Protein AF-A0A0N7KG19-F1 (afdb_monomer)

pLDDT: mean 70.74, std 27.91, range [23.72, 98.44]

Foldseek 3Di:
DDDPPPVVVVVVCVVPPPDDDQCLPDPDDAAPQLVVCCLLVPVSPQKRDLVSQLVSVVVLVQDNVQSNVLSCVQLVQQLCQQDDPPDPDDSSIHGSNSSLSSDDLLAQPCAPSNRHGDVVSVLVLLVPQVPPHSPDHDLVSLVVSSVVSVVCPPSVCVVVVVVVVVPDDPDDDDPPDPDPDPPDDDDDPPVPVVVVVSVSPGSSVSVHRD

InterPro domains:
  IPR002048 EF-hand domain [PS50222] (28-63)
  IPR007736 Caleosin-related [PF05042] (30-164)
  IPR007736 Caleosin-related [PTHR31495] (28-164)

Radius of gyration: 19.71 Å; Cα contacts (8 Å, |Δi|>4): 207; chains: 1; bounding box: 60×52×40 Å

Mean predicted aligned error: 15.5 Å

Sequence (210 aa):
MAAVAAVPLLLLSAACFWSQPAAVGGDAPATELQKHVAFFDSDHDGIITFGETYRGLRTLGFGIFGATVSATFINGDIGPKTRPEDADGSWFSIYVQNIHKGIHGSDTGAFDSEGRFVSEKFNEIFTRHAKTVPDGLTSDELDEMLHAYADHTEHKDSSGWLQQSGGRHSRPPRTRTTSFARTPSEPSTTGASSVNWRRRMTTKAVFACG

Nearest PDB structures (foldseek):
  7pjd-assembly6_F  TM=3.457E-01  e=3.637E-01  Bombyx mori
  4ndc-assembly2_B  TM=3.699E-01  e=4.465E-01  Doryteuthis pealeii
  6van-assembly2_B  TM=3.773E-01  e=2.305E+00  Lymnaea stagnalis

Organism: Oryza sativa subsp. japonica (NCBI:txid39947)

Structure (mmCIF, N/CA/C/O backbone):
data_AF-A0A0N7KG19-F1
#
_entry.id   AF-A0A0N7KG19-F1
#
loop_
_atom_site.group_PDB
_atom_site.id
_atom_site.type_symbol
_atom_site.label_atom_id
_atom_site.label_alt_id
_atom_site.label_comp_id
_atom_site.label_asym_id
_atom_site.label_entity_id
_atom_site.label_seq_id
_atom_site.pdbx_PDB_ins_code
_atom_site.Cartn_x
_atom_site.Cartn_y
_atom_site.Cartn_z
_atom_site.occupancy
_atom_site.B_iso_or_equiv
_atom_site.auth_seq_id
_atom_site.auth_comp_id
_atom_site.auth_asym_id
_atom_site.auth_atom_id
_atom_site.pdbx_PDB_model_num
ATOM 1 N N . MET A 1 1 ? -42.627 19.552 -6.285 1.00 35.06 1 MET A N 1
ATOM 2 C CA . MET A 1 1 ? -43.019 18.126 -6.247 1.00 35.06 1 MET A CA 1
ATOM 3 C C . MET A 1 1 ? -42.254 17.388 -7.335 1.00 35.06 1 MET A C 1
ATOM 5 O O . MET A 1 1 ? -42.269 17.887 -8.449 1.00 35.06 1 MET A O 1
ATOM 9 N N . ALA A 1 2 ? -41.641 16.245 -6.979 1.00 38.25 2 ALA A N 1
ATOM 10 C CA . ALA A 1 2 ? -40.912 15.267 -7.817 1.00 38.25 2 ALA A CA 1
ATOM 11 C C . ALA A 1 2 ? -39.624 15.790 -8.510 1.00 38.25 2 ALA A C 1
ATOM 13 O O . ALA A 1 2 ? -39.614 16.888 -9.035 1.00 38.25 2 ALA A O 1
ATOM 14 N N . ALA A 1 3 ? -38.478 15.105 -8.548 1.00 40.88 3 ALA A N 1
ATOM 15 C CA . ALA A 1 3 ? -38.180 13.695 -8.337 1.00 40.88 3 ALA A CA 1
ATOM 16 C C . ALA A 1 3 ? -36.737 13.533 -7.806 1.00 40.88 3 ALA A C 1
ATOM 18 O O . ALA A 1 3 ? -35.782 13.931 -8.463 1.00 40.88 3 ALA A O 1
ATOM 19 N N . VAL A 1 4 ? -36.574 12.904 -6.638 1.00 46.66 4 VAL A N 1
ATOM 20 C CA . VAL A 1 4 ? -35.262 12.502 -6.075 1.00 46.66 4 VAL A CA 1
ATOM 21 C C . VAL A 1 4 ? -34.988 11.009 -6.350 1.00 46.66 4 VAL A C 1
ATOM 23 O O . VAL A 1 4 ? -34.134 10.383 -5.736 1.00 46.66 4 VAL A O 1
ATOM 26 N N . ALA A 1 5 ? -35.722 10.408 -7.291 1.00 45.09 5 ALA A N 1
ATOM 27 C CA . ALA A 1 5 ? -35.704 8.967 -7.545 1.00 45.09 5 ALA A CA 1
ATOM 28 C C . ALA A 1 5 ? -34.592 8.494 -8.505 1.00 45.09 5 ALA A C 1
ATOM 30 O O . ALA A 1 5 ? -34.525 7.307 -8.803 1.00 45.09 5 ALA A O 1
ATOM 31 N N . ALA A 1 6 ? -33.710 9.377 -8.986 1.00 38.66 6 ALA A N 1
ATOM 32 C CA . ALA A 1 6 ? -32.655 8.997 -9.937 1.00 38.66 6 ALA A CA 1
ATOM 33 C C . ALA A 1 6 ? -31.328 8.563 -9.278 1.00 38.66 6 ALA A C 1
ATOM 35 O O . ALA A 1 6 ? -30.469 7.991 -9.942 1.00 38.66 6 ALA A O 1
ATOM 36 N N . VAL A 1 7 ? -31.151 8.789 -7.973 1.00 45.25 7 VAL A N 1
ATOM 37 C CA . VAL A 1 7 ? -29.895 8.476 -7.265 1.00 45.25 7 VAL A CA 1
ATOM 38 C C . VAL A 1 7 ? -29.622 6.968 -7.062 1.00 45.25 7 VAL A C 1
ATOM 40 O O . VAL A 1 7 ? -28.446 6.608 -7.059 1.00 45.25 7 VAL A O 1
ATOM 43 N N . PRO A 1 8 ? -30.602 6.035 -6.978 1.00 37.22 8 PRO A N 1
ATOM 44 C CA . PRO A 1 8 ? -30.2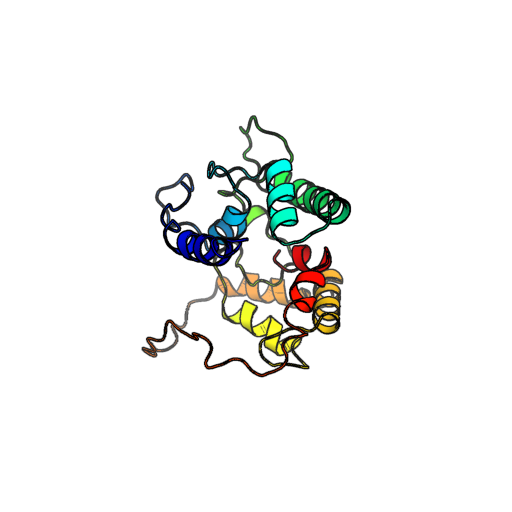63 4.620 -6.813 1.00 37.22 8 PRO A CA 1
ATOM 45 C C . PRO A 1 8 ? -29.734 3.967 -8.100 1.00 37.22 8 PRO A C 1
ATOM 47 O O . PRO A 1 8 ? -29.076 2.934 -8.026 1.00 37.22 8 PRO A O 1
ATOM 50 N N . LEU A 1 9 ? -29.995 4.544 -9.281 1.00 39.25 9 LEU A N 1
ATOM 51 C CA . LEU A 1 9 ? -29.667 3.894 -10.555 1.00 39.25 9 LEU A CA 1
ATOM 52 C C . LEU A 1 9 ? -28.207 4.109 -10.987 1.00 39.25 9 LEU A C 1
ATOM 54 O O . LEU A 1 9 ? -27.669 3.311 -11.749 1.00 39.25 9 LEU A O 1
ATOM 58 N N . LEU A 1 10 ? -27.533 5.132 -10.453 1.00 38.62 10 LEU A N 1
ATOM 59 C CA . LEU A 1 10 ? -26.155 5.468 -10.833 1.00 38.62 10 LEU A CA 1
ATOM 60 C C . LEU A 1 10 ? -25.092 4.601 -10.130 1.00 38.62 10 LEU A C 1
ATOM 62 O O . LEU A 1 10 ? -23.940 4.582 -10.547 1.00 38.62 10 LEU A O 1
ATOM 66 N N . LEU A 1 11 ? -25.472 3.836 -9.098 1.00 43.78 11 LEU A N 1
ATOM 67 C CA . LEU A 1 11 ? -24.560 2.920 -8.397 1.00 43.78 11 LEU A CA 1
ATOM 68 C C . LEU A 1 11 ? -24.514 1.508 -9.006 1.00 43.78 11 LEU A C 1
ATOM 70 O O . LEU A 1 11 ? -23.619 0.737 -8.671 1.00 43.78 11 LEU A O 1
ATOM 74 N N . LEU A 1 12 ? -25.420 1.174 -9.933 1.00 40.91 12 LEU A N 1
ATOM 75 C CA . LEU A 1 12 ? -25.421 -0.116 -10.640 1.00 40.91 12 LEU A CA 1
ATOM 76 C C . LEU A 1 12 ? -24.613 -0.098 -11.948 1.00 40.91 12 LEU A C 1
ATOM 78 O O . LEU A 1 12 ? -24.163 -1.151 -12.389 1.00 40.91 12 LEU A O 1
ATOM 82 N N . SER A 1 13 ? -24.346 1.069 -12.545 1.00 43.03 13 SER A N 1
ATOM 83 C CA . SER A 1 13 ? -23.527 1.157 -13.767 1.00 43.03 13 SER A CA 1
ATOM 84 C C . SER A 1 13 ? -22.017 1.063 -13.520 1.00 43.03 13 SER A C 1
ATOM 86 O O . SER A 1 13 ? -21.269 0.802 -14.458 1.00 43.03 13 SER A O 1
ATOM 88 N N . ALA A 1 14 ? -21.547 1.211 -12.276 1.00 48.03 14 ALA A N 1
ATOM 89 C CA . ALA A 1 14 ? -20.124 1.057 -11.952 1.00 48.03 14 ALA A CA 1
ATOM 90 C C . ALA A 1 14 ? -19.629 -0.401 -12.060 1.00 48.03 14 ALA A C 1
ATOM 92 O O . ALA A 1 14 ? -18.430 -0.635 -12.159 1.00 48.03 14 ALA A O 1
ATOM 93 N N . ALA A 1 15 ? -20.536 -1.385 -12.100 1.00 43.91 15 ALA A N 1
ATOM 94 C CA . ALA A 1 15 ? -20.171 -2.791 -12.268 1.00 43.91 15 ALA A CA 1
ATOM 95 C C . ALA A 1 15 ? -19.859 -3.183 -13.728 1.00 43.91 15 ALA A C 1
ATOM 97 O O . ALA A 1 15 ? -19.301 -4.253 -13.956 1.00 43.91 15 ALA A O 1
ATOM 98 N N . CYS A 1 16 ? -20.190 -2.346 -14.720 1.00 36.22 16 CYS A N 1
ATOM 99 C CA . CYS A 1 16 ? -20.043 -2.705 -16.139 1.00 36.22 16 CYS A CA 1
ATOM 100 C C . CYS A 1 16 ? -18.813 -2.116 -16.846 1.00 36.22 16 CYS A C 1
ATOM 102 O O . CYS A 1 16 ? -18.616 -2.417 -18.018 1.00 36.22 16 CYS A O 1
ATOM 104 N N . PHE A 1 17 ? -17.957 -1.347 -16.166 1.00 39.22 17 PHE A N 1
ATOM 105 C CA . PHE A 1 17 ? -16.708 -0.832 -16.758 1.00 39.22 17 PHE A CA 1
ATOM 106 C C . PHE A 1 17 ? -15.437 -1.389 -16.105 1.00 39.22 17 PHE A C 1
ATOM 108 O O . PHE A 1 17 ? -14.350 -0.854 -16.291 1.00 39.22 17 PHE A O 1
ATOM 115 N N . TRP A 1 18 ? -15.543 -2.517 -15.399 1.00 46.59 18 TRP A N 1
ATOM 116 C CA . TRP A 1 18 ? -14.378 -3.255 -14.910 1.00 46.59 18 TRP A CA 1
ATOM 117 C C . TRP A 1 18 ? -13.840 -4.193 -15.998 1.00 46.59 18 TRP A C 1
ATOM 119 O O . TRP A 1 18 ? -13.980 -5.411 -15.919 1.00 46.59 18 TRP A O 1
ATOM 129 N N . SER A 1 19 ? -13.284 -3.642 -17.077 1.00 43.25 19 SER A N 1
ATOM 130 C CA . SER A 1 19 ? -12.555 -4.424 -18.090 1.00 43.25 19 SER A CA 1
ATOM 131 C C . SER A 1 19 ? -11.561 -3.564 -18.863 1.00 43.25 19 SER A C 1
ATOM 133 O O . SER A 1 19 ? -11.652 -3.456 -20.079 1.00 43.25 19 SER A O 1
ATOM 135 N N . GLN A 1 20 ? -10.576 -2.990 -18.175 1.00 43.69 20 GLN A N 1
ATOM 136 C CA . GLN A 1 20 ? -9.274 -2.733 -18.793 1.00 43.69 20 GLN A CA 1
ATOM 137 C C . GLN A 1 20 ? -8.189 -3.156 -17.795 1.00 43.69 20 GLN A C 1
ATOM 139 O O . GLN A 1 20 ? -8.087 -2.547 -16.732 1.00 43.69 20 GLN A O 1
ATOM 144 N N . PRO A 1 21 ? -7.423 -4.234 -18.058 1.00 45.56 21 PRO A N 1
ATOM 145 C CA . PRO A 1 21 ? -6.209 -4.475 -17.296 1.00 45.56 21 PRO A CA 1
ATOM 146 C C . PRO A 1 21 ? -5.266 -3.299 -17.564 1.00 45.56 21 PRO A C 1
ATOM 148 O O . PRO A 1 21 ? -4.969 -3.005 -18.723 1.00 45.56 21 PRO A O 1
ATOM 151 N N . ALA A 1 22 ? -4.850 -2.612 -16.499 1.00 49.53 22 ALA A N 1
ATOM 152 C CA . ALA A 1 22 ? -3.808 -1.598 -16.566 1.00 49.53 22 ALA A CA 1
ATOM 153 C C . ALA A 1 22 ? -2.593 -2.187 -17.294 1.00 49.53 22 ALA A C 1
ATOM 155 O O . ALA A 1 22 ? -2.231 -3.348 -17.066 1.00 49.53 22 ALA A O 1
ATOM 156 N N . ALA A 1 23 ? -2.005 -1.407 -18.198 1.00 44.16 23 ALA A N 1
ATOM 157 C CA . ALA A 1 23 ? -0.820 -1.797 -18.942 1.00 44.16 23 ALA A CA 1
ATOM 158 C C . ALA A 1 23 ? 0.380 -1.854 -17.983 1.00 44.16 23 ALA A C 1
ATOM 160 O O . ALA A 1 23 ? 1.198 -0.945 -17.923 1.00 44.16 23 ALA A O 1
ATOM 161 N N . VAL A 1 24 ? 0.492 -2.936 -17.209 1.00 51.69 24 VAL A N 1
ATOM 162 C CA . VAL A 1 24 ? 1.762 -3.310 -16.586 1.00 51.69 24 VAL A CA 1
ATOM 163 C C . VAL A 1 24 ? 2.730 -3.527 -17.745 1.00 51.69 24 VAL A C 1
ATOM 165 O O . VAL A 1 24 ? 2.460 -4.349 -18.614 1.00 51.69 24 VAL A O 1
ATOM 168 N N . GLY A 1 25 ? 3.803 -2.736 -17.807 1.00 48.75 25 GLY A N 1
ATOM 169 C CA . GLY A 1 25 ? 4.752 -2.669 -18.925 1.00 48.75 25 GLY A CA 1
ATOM 170 C C . GLY A 1 25 ? 5.597 -3.931 -19.156 1.00 48.75 25 GLY A C 1
ATOM 171 O O . GLY A 1 25 ? 6.822 -3.859 -19.168 1.00 48.75 25 GLY A O 1
ATOM 172 N N . GLY A 1 26 ? 4.964 -5.087 -19.347 1.00 57.00 26 GLY A N 1
ATOM 173 C CA . GLY A 1 26 ? 5.578 -6.344 -19.760 1.00 57.00 26 GLY A CA 1
ATOM 174 C C . GLY A 1 26 ? 4.516 -7.373 -20.154 1.00 57.00 26 GLY A C 1
ATOM 175 O O . GLY A 1 26 ? 3.411 -7.362 -19.626 1.00 57.00 26 GLY A O 1
ATOM 176 N N . ASP A 1 27 ? 4.861 -8.298 -21.051 1.00 62.16 27 ASP A N 1
ATOM 177 C CA . ASP A 1 27 ? 3.958 -9.355 -21.553 1.00 62.16 27 ASP A CA 1
ATOM 178 C C . ASP A 1 27 ? 3.491 -10.357 -20.469 1.00 62.16 27 ASP A C 1
ATOM 180 O O . ASP A 1 27 ? 2.712 -11.275 -20.737 1.00 62.16 27 ASP A O 1
ATOM 184 N N . ALA A 1 28 ? 3.986 -10.218 -19.236 1.00 75.94 28 ALA A N 1
ATOM 185 C CA . ALA A 1 28 ? 3.630 -11.068 -18.114 1.00 75.94 28 ALA A CA 1
ATOM 186 C C . ALA A 1 28 ? 2.306 -10.617 -17.464 1.00 75.94 28 ALA A C 1
ATOM 188 O O . ALA A 1 28 ? 2.075 -9.421 -17.287 1.00 75.94 28 ALA A O 1
ATOM 189 N N . PRO A 1 29 ? 1.447 -11.558 -17.033 1.00 87.69 29 PRO A N 1
ATOM 190 C CA . PRO A 1 29 ? 0.267 -11.224 -16.244 1.00 87.69 29 PRO A CA 1
ATOM 191 C C . PRO A 1 29 ? 0.634 -10.446 -14.971 1.00 87.69 29 PRO A C 1
ATOM 193 O O . PRO A 1 29 ? 1.552 -10.842 -14.252 1.00 87.69 29 PRO A O 1
ATOM 196 N N . ALA A 1 30 ? -0.122 -9.387 -14.669 1.00 93.50 30 ALA A N 1
ATOM 197 C CA . ALA A 1 30 ? 0.062 -8.594 -13.455 1.00 93.50 30 ALA A CA 1
ATOM 198 C C . ALA A 1 30 ? -0.066 -9.454 -12.185 1.00 93.50 30 ALA A C 1
ATOM 200 O O . ALA A 1 30 ? -0.970 -10.295 -12.083 1.00 93.50 30 ALA A O 1
ATOM 201 N N . THR A 1 31 ? 0.805 -9.213 -11.205 1.00 96.44 31 THR A N 1
ATOM 202 C CA . THR A 1 31 ? 0.743 -9.877 -9.897 1.00 96.44 31 THR A CA 1
ATOM 203 C C . THR A 1 31 ? -0.460 -9.390 -9.088 1.00 96.44 31 THR A C 1
ATOM 205 O O . THR A 1 31 ? -1.065 -8.358 -9.390 1.00 96.44 31 THR A O 1
ATOM 208 N N . GLU A 1 32 ? -0.846 -10.130 -8.048 1.00 96.75 32 GLU A N 1
ATOM 209 C CA . GLU A 1 32 ? -1.988 -9.729 -7.217 1.00 96.75 32 GLU A CA 1
ATOM 210 C C . GLU A 1 32 ? -1.704 -8.434 -6.445 1.00 96.75 32 GLU A C 1
ATOM 212 O O . GLU A 1 32 ? -2.596 -7.597 -6.323 1.00 96.75 32 GLU A O 1
ATOM 217 N N . LEU A 1 33 ? -0.456 -8.208 -6.020 1.00 96.12 33 LEU A N 1
ATOM 218 C CA . LEU A 1 33 ? -0.049 -6.939 -5.417 1.00 96.12 33 LEU A CA 1
ATOM 219 C C . LEU A 1 33 ? -0.152 -5.774 -6.414 1.00 96.12 33 LEU A C 1
ATOM 221 O O . LEU A 1 33 ? -0.641 -4.706 -6.057 1.00 96.12 33 LEU A O 1
ATOM 225 N N . GLN A 1 34 ? 0.235 -5.976 -7.679 1.00 97.38 34 GLN A N 1
ATOM 226 C CA . GLN A 1 34 ? 0.075 -4.955 -8.722 1.00 97.38 34 GLN A CA 1
ATOM 227 C C . GLN A 1 34 ? -1.396 -4.594 -8.940 1.00 97.38 34 GLN A C 1
AT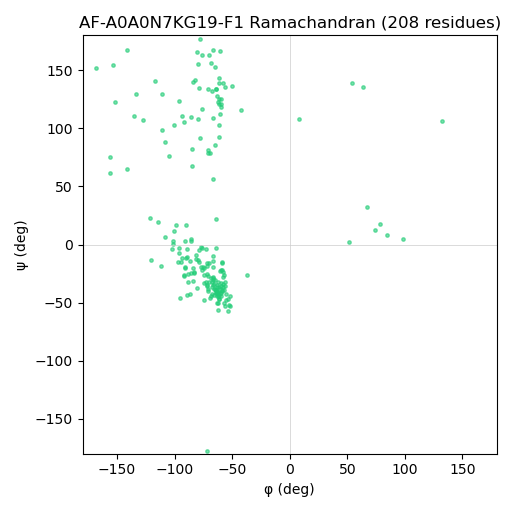OM 229 O O . GLN A 1 34 ? -1.741 -3.416 -8.988 1.00 97.38 34 GLN A O 1
ATOM 234 N N . LYS A 1 35 ? -2.281 -5.595 -9.007 1.00 96.25 35 LYS A N 1
ATOM 235 C CA . LYS A 1 35 ? -3.731 -5.367 -9.110 1.00 96.25 35 LYS A CA 1
ATOM 236 C C . LYS A 1 35 ? -4.289 -4.654 -7.880 1.00 96.25 35 LYS A C 1
ATOM 238 O O . LYS A 1 35 ? -5.190 -3.834 -8.018 1.00 96.25 35 LYS A O 1
ATOM 243 N N . HIS A 1 36 ? -3.763 -4.963 -6.694 1.00 95.69 36 HIS A N 1
ATOM 244 C CA . HIS A 1 36 ? -4.162 -4.318 -5.449 1.00 95.69 36 HIS A CA 1
ATOM 245 C C . HIS A 1 36 ? -3.837 -2.819 -5.466 1.00 95.69 36 HIS A C 1
ATOM 247 O O . HIS A 1 36 ? -4.718 -1.996 -5.215 1.00 95.69 36 HIS A O 1
ATOM 253 N N . VAL A 1 37 ? -2.600 -2.448 -5.817 1.00 96.56 37 VAL A N 1
ATOM 254 C CA . VAL A 1 37 ? -2.188 -1.034 -5.830 1.00 96.56 37 VAL A CA 1
ATOM 255 C C . VAL A 1 37 ? -2.727 -0.253 -7.027 1.00 96.56 37 VAL A C 1
ATOM 257 O O . VAL A 1 37 ? -2.890 0.959 -6.918 1.00 96.56 37 VAL A O 1
ATOM 260 N N . ALA A 1 38 ? -3.092 -0.925 -8.124 1.00 95.38 38 ALA A N 1
ATOM 261 C CA . ALA A 1 38 ? -3.708 -0.295 -9.296 1.00 95.38 38 ALA A CA 1
ATOM 262 C C . ALA A 1 38 ? -5.032 0.430 -8.983 1.00 95.38 38 ALA A C 1
ATOM 264 O O . ALA A 1 38 ? -5.478 1.253 -9.770 1.00 95.38 38 ALA A O 1
ATOM 265 N N . PHE A 1 39 ? -5.654 0.182 -7.823 1.00 96.00 39 PHE A N 1
ATOM 266 C CA . PHE A 1 39 ? -6.760 1.009 -7.330 1.00 96.00 39 PHE A CA 1
ATOM 267 C C . PHE A 1 39 ? -6.377 2.492 -7.174 1.00 96.00 39 PHE A C 1
ATOM 269 O O . PHE A 1 39 ? -7.213 3.370 -7.386 1.00 96.00 39 PHE A O 1
ATOM 276 N N . PHE A 1 40 ? -5.140 2.770 -6.758 1.00 98.06 40 PHE A N 1
ATOM 277 C CA . PHE A 1 40 ? -4.662 4.133 -6.542 1.00 98.06 40 PHE A CA 1
ATOM 278 C C . PHE A 1 40 ? -4.181 4.794 -7.836 1.00 98.06 40 PHE A C 1
ATOM 280 O O . PHE A 1 40 ? -4.204 6.016 -7.904 1.00 98.06 40 PHE A O 1
ATOM 287 N N . ASP A 1 41 ? -3.795 4.011 -8.843 1.00 97.88 41 ASP A N 1
ATOM 288 C CA . ASP A 1 41 ? -3.380 4.467 -10.174 1.00 97.88 41 ASP A CA 1
ATOM 289 C C . ASP A 1 41 ? -4.621 4.838 -11.004 1.00 97.88 41 ASP A C 1
ATOM 291 O O . ASP A 1 41 ? -5.284 3.985 -11.603 1.00 97.88 41 ASP A O 1
ATOM 295 N N . SER A 1 42 ? -5.006 6.112 -10.938 1.00 96.25 42 SER A N 1
ATOM 296 C CA . SER A 1 42 ? -6.318 6.581 -11.389 1.00 96.25 42 SER A CA 1
ATOM 297 C C . SER A 1 42 ? -6.396 6.842 -12.888 1.00 96.25 42 SER A C 1
ATOM 299 O O . SER A 1 42 ? -7.497 6.817 -13.441 1.00 96.25 42 SER A O 1
ATOM 301 N N . ASP A 1 43 ? -5.263 7.124 -13.526 1.00 97.19 43 ASP A N 1
ATOM 302 C CA . ASP A 1 43 ? -5.147 7.285 -14.975 1.00 97.19 43 ASP A CA 1
ATOM 303 C C . ASP A 1 43 ? -4.542 6.054 -15.675 1.00 97.19 43 ASP A C 1
ATOM 305 O O . ASP A 1 43 ? -4.590 5.979 -16.905 1.00 97.19 43 ASP A O 1
ATOM 309 N N . HIS A 1 44 ? -4.129 5.042 -14.902 1.00 96.19 44 HIS A N 1
ATOM 310 C CA . HIS A 1 44 ? -3.690 3.726 -15.366 1.00 96.19 44 HIS A CA 1
ATOM 311 C C . HIS A 1 44 ? -2.382 3.763 -16.163 1.00 96.19 44 HIS A C 1
ATOM 313 O O . HIS A 1 44 ? -2.195 2.958 -17.086 1.00 96.19 44 HIS A O 1
ATOM 319 N N . ASP A 1 45 ? -1.484 4.688 -15.822 1.00 96.69 45 ASP A N 1
ATOM 320 C CA . ASP A 1 45 ? -0.172 4.830 -16.457 1.00 96.69 45 ASP A CA 1
ATOM 321 C C . ASP A 1 45 ? 0.934 3.987 -15.781 1.00 96.69 45 ASP A C 1
ATOM 323 O O . ASP A 1 45 ? 2.058 3.899 -16.285 1.00 96.69 45 ASP A O 1
ATOM 327 N N . GLY A 1 46 ? 0.615 3.308 -14.673 1.00 96.81 46 GLY A N 1
ATOM 328 C CA . GLY A 1 46 ? 1.542 2.493 -13.893 1.00 96.81 46 GLY A CA 1
ATOM 329 C C . GLY A 1 46 ? 2.360 3.277 -12.861 1.00 96.81 46 GLY A C 1
ATOM 330 O O . GLY A 1 46 ? 3.273 2.697 -12.255 1.00 96.81 46 GLY A O 1
ATOM 331 N N . ILE A 1 47 ? 2.063 4.560 -12.640 1.00 97.88 47 ILE A N 1
ATOM 332 C CA . ILE A 1 47 ? 2.771 5.465 -11.734 1.00 97.88 47 ILE A CA 1
ATOM 333 C C . ILE A 1 47 ? 1.770 6.118 -10.776 1.00 97.88 47 ILE A C 1
ATOM 335 O O . ILE A 1 47 ? 1.073 7.064 -11.102 1.00 97.88 47 ILE A O 1
ATOM 339 N N . ILE A 1 48 ? 1.781 5.702 -9.511 1.00 98.31 48 ILE A N 1
ATOM 340 C CA . ILE A 1 48 ? 0.907 6.295 -8.497 1.00 98.31 48 ILE A CA 1
ATOM 341 C C . ILE A 1 48 ? 1.584 7.536 -7.916 1.00 98.31 48 ILE A C 1
ATOM 343 O O . ILE A 1 48 ? 2.557 7.464 -7.151 1.00 98.31 48 ILE A O 1
ATOM 347 N N . THR A 1 49 ? 1.043 8.702 -8.247 1.00 98.19 49 THR A N 1
ATOM 348 C CA . THR A 1 49 ? 1.498 9.981 -7.698 1.00 98.19 49 THR A CA 1
ATOM 349 C C . THR A 1 49 ? 1.002 10.206 -6.263 1.00 98.19 49 THR A C 1
ATOM 351 O O . THR A 1 49 ? 0.029 9.612 -5.801 1.00 98.19 49 THR A O 1
ATOM 354 N N . PHE A 1 50 ? 1.616 11.144 -5.532 1.00 97.69 50 PHE A N 1
ATOM 355 C CA . PHE A 1 50 ? 1.115 11.548 -4.207 1.00 97.69 50 PHE A CA 1
ATOM 356 C C . PHE A 1 50 ? -0.356 12.000 -4.254 1.00 97.69 50 PHE A C 1
ATOM 358 O O . PHE A 1 50 ? -1.158 11.667 -3.380 1.00 97.69 50 PHE A O 1
ATOM 365 N N . GLY A 1 51 ? -0.719 12.776 -5.283 1.00 98.19 51 GLY A N 1
ATOM 366 C CA . GLY A 1 51 ? -2.080 13.284 -5.455 1.00 98.19 51 GLY A CA 1
ATOM 367 C C . GLY A 1 51 ? -3.096 12.169 -5.702 1.00 98.19 51 GLY A C 1
ATOM 368 O O . GLY A 1 51 ? -4.255 12.282 -5.302 1.00 98.19 51 GLY A O 1
ATOM 369 N N . GLU A 1 52 ? -2.669 11.079 -6.323 1.00 98.44 52 GLU A N 1
ATOM 370 C CA . GLU A 1 52 ? -3.465 9.876 -6.532 1.00 98.44 52 GLU A CA 1
ATOM 371 C C . GLU A 1 52 ? -3.643 9.050 -5.278 1.00 98.44 52 GLU A C 1
ATOM 373 O O . GLU A 1 52 ? -4.784 8.769 -4.915 1.00 98.44 52 GLU A O 1
ATOM 378 N N . THR A 1 53 ? -2.565 8.781 -4.542 1.00 98.25 53 THR A N 1
ATOM 379 C CA . THR A 1 53 ? -2.664 8.139 -3.229 1.00 98.25 53 THR A CA 1
ATOM 380 C C . THR A 1 53 ? -3.621 8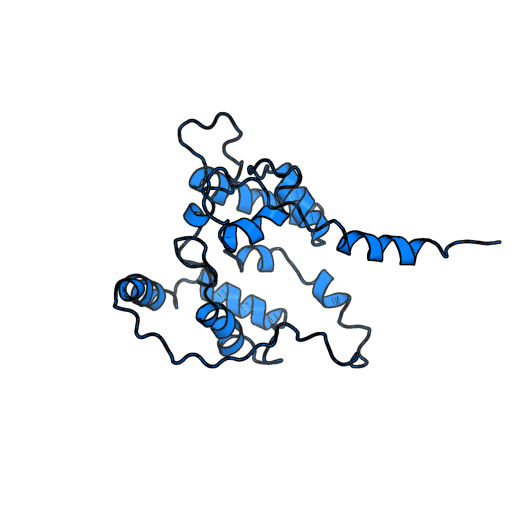.909 -2.323 1.00 98.25 53 THR A C 1
ATOM 382 O O . THR A 1 53 ? -4.537 8.329 -1.738 1.00 98.25 53 THR A O 1
ATOM 385 N N . TYR A 1 54 ? -3.481 10.239 -2.258 1.00 98.12 54 TYR A N 1
ATOM 386 C CA . TYR A 1 54 ? -4.398 11.097 -1.512 1.00 98.12 54 TYR A CA 1
ATOM 387 C C . TYR A 1 54 ? -5.852 10.923 -1.979 1.00 98.12 54 TYR A C 1
ATOM 389 O O . TYR A 1 54 ? -6.734 10.693 -1.151 1.00 98.12 54 TYR A O 1
ATOM 397 N N . ARG A 1 55 ? -6.132 10.999 -3.288 1.00 98.38 55 ARG A N 1
ATOM 398 C CA . ARG A 1 55 ? -7.493 10.827 -3.836 1.00 98.38 55 ARG A CA 1
ATOM 399 C C . ARG A 1 55 ? -8.061 9.429 -3.563 1.00 98.38 55 ARG A C 1
ATOM 401 O O . ARG A 1 55 ? -9.231 9.322 -3.184 1.00 98.38 55 ARG A O 1
ATOM 408 N N . GLY A 1 56 ? -7.252 8.381 -3.687 1.00 97.25 56 GLY A N 1
ATOM 409 C CA . GLY A 1 56 ? -7.632 7.009 -3.353 1.00 97.25 56 GLY A CA 1
ATOM 410 C C . GLY A 1 56 ? -7.988 6.869 -1.873 1.00 97.25 56 GLY A C 1
ATOM 411 O O . GLY A 1 56 ? -9.074 6.398 -1.541 1.00 97.25 56 GLY A O 1
ATOM 412 N N . LEU A 1 57 ? -7.164 7.404 -0.968 1.00 97.06 57 LEU A N 1
ATOM 413 C CA . LEU A 1 57 ? -7.452 7.427 0.473 1.00 97.06 57 LEU A CA 1
ATOM 414 C C . LEU A 1 57 ? -8.733 8.210 0.800 1.00 97.06 57 LEU A C 1
ATOM 416 O O . LEU A 1 57 ? -9.553 7.762 1.604 1.00 97.06 57 LEU A O 1
ATOM 420 N N . ARG A 1 58 ? -8.960 9.360 0.152 1.00 97.62 58 ARG A N 1
ATOM 421 C CA . ARG A 1 58 ? -10.211 10.130 0.294 1.00 97.62 58 ARG A CA 1
ATOM 422 C C . ARG A 1 58 ? -11.426 9.312 -0.147 1.00 97.62 58 ARG A C 1
ATOM 424 O O . ARG A 1 58 ? -12.461 9.376 0.515 1.00 97.62 58 ARG A O 1
ATOM 431 N N . THR A 1 59 ? -11.287 8.519 -1.207 1.00 96.44 59 THR A N 1
ATOM 432 C CA . THR A 1 59 ? -12.326 7.603 -1.706 1.00 96.44 59 THR A CA 1
ATOM 433 C C . THR A 1 59 ? -12.601 6.463 -0.721 1.00 96.44 59 THR A C 1
ATOM 435 O O . THR A 1 59 ? -13.755 6.084 -0.529 1.00 96.44 59 THR A O 1
ATOM 438 N N . LEU A 1 60 ? -11.574 5.988 -0.008 1.00 93.12 60 LEU A N 1
ATOM 439 C CA . LEU A 1 60 ? -11.701 5.011 1.083 1.00 93.12 60 LEU A CA 1
ATOM 440 C C . LEU A 1 60 ? -12.318 5.594 2.372 1.00 93.12 60 LEU A C 1
ATOM 442 O O . LEU A 1 60 ? -12.570 4.856 3.320 1.00 93.12 60 LEU A O 1
ATOM 446 N N . GLY A 1 61 ? -12.604 6.900 2.416 1.00 94.56 61 GLY A N 1
ATOM 447 C CA . GLY A 1 61 ? -13.279 7.557 3.539 1.00 94.56 61 GLY A CA 1
ATOM 448 C C . GLY A 1 61 ? -12.350 8.263 4.527 1.00 94.56 61 GLY A C 1
ATOM 449 O O . GLY A 1 61 ? -12.826 8.814 5.523 1.00 94.56 61 GLY A O 1
ATOM 450 N N . PHE A 1 62 ? -11.044 8.322 4.252 1.00 92.25 62 PHE A N 1
ATOM 451 C CA . PHE A 1 62 ? -10.099 9.072 5.076 1.00 92.25 62 PHE A CA 1
ATOM 452 C C . PHE A 1 62 ? -10.424 10.557 5.028 1.00 92.25 62 PHE A C 1
ATOM 454 O O . PHE A 1 62 ? -10.610 11.105 3.946 1.00 92.25 62 PHE A O 1
ATOM 461 N N . GLY A 1 63 ? -10.453 11.238 6.178 1.00 93.94 63 GLY A N 1
ATOM 462 C CA . GLY A 1 63 ? -10.554 12.702 6.250 1.00 93.94 63 GLY A CA 1
ATOM 463 C C . GLY A 1 63 ? -9.372 13.403 5.567 1.00 93.94 63 GLY A C 1
ATOM 464 O O . GLY A 1 63 ? -8.358 12.768 5.304 1.00 93.94 63 GLY A O 1
ATOM 465 N N . ILE A 1 64 ? -9.471 14.714 5.310 1.00 96.88 64 ILE A N 1
ATOM 466 C CA . ILE A 1 64 ? -8.402 15.489 4.640 1.00 96.88 64 ILE A CA 1
ATOM 467 C C . ILE A 1 64 ? -7.053 15.278 5.340 1.00 96.88 64 ILE A C 1
ATOM 469 O O . ILE A 1 64 ? -6.099 14.847 4.706 1.00 96.88 64 ILE A O 1
ATOM 473 N N . PHE A 1 65 ? -6.997 15.492 6.659 1.00 96.50 65 PHE A N 1
ATOM 474 C CA . PHE A 1 65 ? -5.768 15.315 7.437 1.00 96.50 65 PHE A CA 1
ATOM 475 C C . PHE A 1 65 ? -5.243 13.871 7.392 1.00 96.50 65 PHE A C 1
ATOM 477 O O . PHE A 1 65 ? -4.068 13.653 7.116 1.00 96.50 65 PHE A O 1
ATOM 484 N N . GLY A 1 66 ? -6.119 12.882 7.604 1.00 93.44 66 GLY A N 1
ATOM 485 C CA . GLY A 1 66 ? -5.739 11.467 7.587 1.00 93.44 66 GLY A CA 1
ATOM 486 C C . GLY A 1 66 ? -5.231 11.002 6.222 1.00 93.44 66 GLY A C 1
ATOM 487 O O . GLY A 1 66 ? -4.235 10.287 6.158 1.00 93.44 66 GLY A O 1
ATOM 488 N N . ALA A 1 67 ? -5.869 11.439 5.134 1.00 95.94 67 ALA A N 1
ATOM 489 C CA . ALA A 1 67 ? -5.444 11.126 3.773 1.00 95.94 67 ALA A CA 1
ATOM 490 C C . ALA A 1 67 ? -4.087 11.764 3.456 1.00 95.94 67 ALA A C 1
ATOM 492 O O . ALA A 1 67 ? -3.216 11.087 2.922 1.00 95.94 67 ALA A O 1
ATOM 493 N N . THR A 1 68 ? -3.875 13.029 3.834 1.00 97.06 68 THR A N 1
ATOM 494 C CA . THR A 1 68 ? -2.591 13.712 3.628 1.00 97.06 68 THR A CA 1
ATOM 495 C C . THR A 1 68 ? -1.462 13.034 4.397 1.00 97.06 68 THR A C 1
ATOM 497 O O . THR A 1 68 ? -0.434 12.726 3.809 1.00 97.06 68 THR A O 1
ATOM 500 N N . VAL A 1 69 ? -1.647 12.765 5.695 1.00 96.62 69 VAL A N 1
ATOM 501 C CA . VAL A 1 69 ? -0.608 12.128 6.521 1.00 96.62 69 VAL A CA 1
ATOM 502 C C . VAL A 1 69 ? -0.287 10.724 6.011 1.00 96.62 69 VAL A C 1
ATOM 504 O O . VAL A 1 69 ? 0.883 10.382 5.871 1.00 96.62 69 VAL A O 1
ATOM 507 N N . SER A 1 70 ? -1.308 9.928 5.682 1.00 93.81 70 SER A N 1
ATOM 508 C CA . SER A 1 70 ? -1.090 8.560 5.197 1.00 93.81 70 SER A CA 1
ATOM 509 C C . SER A 1 70 ? -0.415 8.558 3.820 1.00 93.81 70 SER A C 1
ATOM 511 O O . SER A 1 70 ? 0.547 7.825 3.637 1.00 93.81 70 SER A O 1
ATOM 513 N N . ALA A 1 71 ? -0.831 9.424 2.885 1.00 96.69 71 ALA A N 1
ATOM 514 C CA . ALA A 1 71 ? -0.167 9.556 1.584 1.00 96.69 71 ALA A CA 1
ATOM 515 C C . ALA A 1 71 ? 1.313 9.942 1.729 1.00 96.69 71 ALA A C 1
ATOM 517 O O . ALA A 1 71 ? 2.157 9.384 1.037 1.00 96.69 71 ALA A O 1
ATOM 518 N N . THR A 1 72 ? 1.650 10.834 2.667 1.00 96.00 72 THR A N 1
ATOM 519 C CA . THR A 1 72 ? 3.048 11.192 2.953 1.00 96.00 72 THR A CA 1
ATOM 520 C C . THR A 1 72 ? 3.873 9.988 3.386 1.00 96.00 72 THR A C 1
ATOM 522 O O . THR A 1 72 ? 4.978 9.818 2.881 1.00 96.00 72 THR A O 1
ATOM 525 N N . PHE A 1 73 ? 3.352 9.141 4.276 1.00 95.06 73 PHE A N 1
ATOM 526 C CA . PHE A 1 73 ? 4.072 7.939 4.704 1.00 95.06 73 PHE A CA 1
ATOM 527 C C . PHE A 1 73 ? 4.177 6.896 3.587 1.00 95.06 73 PHE A C 1
ATOM 529 O O . PHE A 1 73 ? 5.271 6.407 3.333 1.00 95.06 73 PHE A O 1
ATOM 536 N N . ILE A 1 74 ? 3.081 6.613 2.876 1.00 95.31 74 ILE A N 1
ATOM 537 C CA . ILE A 1 74 ? 3.054 5.616 1.794 1.00 95.31 74 ILE A CA 1
ATOM 538 C C . ILE A 1 74 ? 4.009 6.019 0.665 1.00 95.31 74 ILE A C 1
ATOM 540 O O . ILE A 1 74 ? 4.918 5.274 0.314 1.00 95.31 74 ILE A O 1
ATOM 544 N N . ASN A 1 75 ? 3.840 7.216 0.099 1.00 97.12 75 ASN A N 1
ATOM 545 C CA . ASN A 1 75 ? 4.671 7.680 -1.011 1.00 97.12 75 ASN A CA 1
ATOM 546 C C . ASN A 1 75 ? 6.108 7.986 -0.574 1.00 97.12 75 ASN A C 1
ATOM 548 O O . ASN A 1 75 ? 7.034 7.795 -1.360 1.00 97.12 75 ASN A O 1
ATOM 552 N N . GLY A 1 76 ? 6.299 8.453 0.664 1.00 94.38 76 GLY A N 1
ATOM 553 C CA . GLY A 1 76 ? 7.615 8.712 1.250 1.00 94.38 76 GLY A CA 1
ATOM 554 C C . GLY A 1 76 ? 8.455 7.455 1.435 1.00 94.38 76 GLY A C 1
ATOM 555 O O . GLY A 1 76 ? 9.658 7.498 1.192 1.00 94.38 76 GLY A O 1
ATOM 556 N N . ASP A 1 77 ? 7.830 6.346 1.830 1.00 93.00 77 ASP A N 1
ATOM 557 C CA . ASP A 1 77 ? 8.526 5.085 2.079 1.00 93.00 77 ASP A CA 1
ATOM 558 C C . ASP A 1 77 ? 8.639 4.201 0.822 1.00 93.00 77 ASP A C 1
ATOM 560 O O . ASP A 1 77 ? 9.709 3.663 0.531 1.00 93.00 77 ASP A O 1
ATOM 564 N N . ILE A 1 78 ? 7.564 4.087 0.033 1.00 95.00 78 ILE A N 1
ATOM 565 C CA . ILE A 1 78 ? 7.488 3.155 -1.106 1.00 95.00 78 ILE A CA 1
ATOM 566 C C . ILE A 1 78 ? 8.019 3.782 -2.403 1.00 95.00 78 ILE A C 1
ATOM 568 O O . ILE A 1 78 ? 8.606 3.085 -3.237 1.00 95.00 78 ILE A O 1
ATOM 572 N N . GLY A 1 79 ? 7.851 5.096 -2.588 1.00 96.81 79 GLY A N 1
ATOM 573 C CA . GLY A 1 79 ? 8.278 5.796 -3.805 1.00 96.81 79 GLY A CA 1
ATOM 574 C C . GLY A 1 79 ? 9.758 5.553 -4.129 1.00 96.81 79 GLY A C 1
ATOM 575 O O . GLY A 1 79 ? 10.061 4.966 -5.171 1.00 96.81 79 GLY A O 1
ATOM 576 N N . PRO A 1 80 ? 10.689 5.863 -3.205 1.00 96.25 80 PRO A N 1
ATOM 577 C CA . PRO A 1 80 ? 12.117 5.638 -3.425 1.00 96.25 80 PRO A CA 1
ATOM 578 C C . PRO A 1 80 ? 12.500 4.173 -3.693 1.00 96.25 80 PRO A C 1
ATOM 580 O O . PRO A 1 80 ? 13.425 3.926 -4.460 1.00 96.25 80 PRO A O 1
ATOM 583 N N . LYS A 1 81 ? 11.797 3.197 -3.099 1.00 95.88 81 LYS A N 1
ATOM 584 C CA . LYS A 1 81 ? 12.095 1.756 -3.254 1.00 95.88 81 LYS A CA 1
ATOM 585 C C . LYS A 1 81 ? 11.675 1.204 -4.617 1.00 95.88 81 LYS A C 1
ATOM 587 O O . LYS A 1 81 ? 12.300 0.286 -5.145 1.00 95.88 81 LYS A O 1
ATOM 592 N N . THR A 1 82 ? 10.596 1.744 -5.177 1.00 97.31 82 THR A N 1
ATOM 593 C CA . THR A 1 82 ? 10.007 1.259 -6.436 1.00 97.31 82 THR A CA 1
ATOM 594 C C . THR A 1 82 ? 10.514 2.025 -7.658 1.00 97.31 82 THR A C 1
ATOM 596 O O . THR A 1 82 ? 10.384 1.549 -8.786 1.00 97.31 82 THR A O 1
ATOM 599 N N . ARG A 1 83 ? 11.144 3.183 -7.459 1.00 97.00 83 ARG A N 1
ATOM 600 C CA . ARG A 1 83 ? 11.662 4.041 -8.526 1.00 97.00 83 ARG A CA 1
ATOM 601 C C . ARG A 1 83 ? 12.752 3.353 -9.382 1.00 97.00 83 ARG A C 1
ATOM 603 O O . ARG A 1 83 ? 13.755 2.901 -8.832 1.00 97.00 83 ARG A O 1
ATOM 610 N N . PRO A 1 84 ? 12.591 3.287 -10.720 1.00 95.50 84 PRO A N 1
ATOM 611 C CA . PRO A 1 84 ? 13.664 2.919 -11.653 1.00 95.50 84 PRO A CA 1
ATOM 612 C C . PRO A 1 84 ? 14.816 3.938 -11.661 1.00 95.50 84 PRO A C 1
ATOM 614 O O . PRO A 1 84 ? 14.585 5.121 -11.419 1.00 95.50 84 PRO A O 1
ATOM 617 N N . GLU A 1 85 ? 16.036 3.508 -11.994 1.00 92.25 85 GLU A N 1
ATOM 618 C CA . GLU A 1 85 ? 17.222 4.387 -12.018 1.00 92.25 85 GLU A CA 1
ATOM 619 C C . GLU A 1 85 ? 17.068 5.565 -12.998 1.00 92.25 85 GLU A C 1
ATOM 621 O O . GLU A 1 85 ? 17.354 6.703 -12.631 1.00 92.25 85 GLU A O 1
ATOM 626 N N . ASP A 1 86 ? 16.511 5.313 -14.186 1.00 90.81 86 ASP A N 1
ATOM 627 C CA . ASP A 1 86 ? 16.331 6.309 -15.257 1.00 90.81 86 ASP A CA 1
ATOM 628 C C . ASP A 1 86 ? 14.989 7.065 -15.187 1.00 90.81 86 ASP A C 1
ATOM 630 O O . ASP A 1 86 ? 14.523 7.636 -16.171 1.00 90.81 86 ASP A O 1
ATOM 634 N N . ALA A 1 87 ? 14.296 7.027 -14.049 1.00 92.50 87 ALA A N 1
ATOM 635 C CA . ALA A 1 87 ? 13.008 7.698 -13.918 1.00 92.50 87 ALA A CA 1
ATOM 636 C C . ALA A 1 87 ? 13.153 9.232 -13.885 1.00 92.50 87 ALA A C 1
ATOM 638 O O . ALA A 1 87 ? 13.906 9.764 -13.077 1.00 92.50 87 ALA A O 1
ATOM 639 N N . ASP A 1 88 ? 12.326 9.958 -14.640 1.00 89.44 88 ASP A N 1
ATOM 640 C CA . ASP A 1 88 ? 12.284 11.436 -14.613 1.00 89.44 88 ASP A CA 1
ATOM 641 C C . ASP A 1 88 ? 11.192 12.009 -13.685 1.00 89.44 88 ASP A C 1
ATOM 643 O O . ASP A 1 88 ? 11.121 13.215 -13.445 1.00 89.44 88 ASP A O 1
ATOM 647 N N . GLY A 1 89 ? 10.325 11.147 -13.141 1.00 89.62 89 GLY A N 1
ATOM 648 C CA . GLY A 1 89 ? 9.198 11.542 -12.288 1.00 89.62 89 GLY A CA 1
ATOM 649 C C . GLY A 1 89 ? 9.609 12.019 -10.890 1.00 89.62 89 GLY A C 1
ATOM 650 O O . GLY A 1 89 ? 10.784 12.030 -10.523 1.00 89.62 89 GLY A O 1
ATOM 651 N N . SER A 1 90 ? 8.629 12.356 -10.048 1.00 93.81 90 SER A N 1
ATOM 652 C CA . SER A 1 90 ? 8.888 12.679 -8.636 1.00 93.81 90 SER A CA 1
ATOM 653 C C . SER A 1 90 ? 9.491 11.479 -7.889 1.00 93.81 90 SER A C 1
ATOM 655 O O . SER A 1 90 ? 9.071 10.341 -8.108 1.00 93.81 90 SER A O 1
ATOM 657 N N . TRP A 1 91 ? 10.424 11.729 -6.961 1.00 93.88 91 TRP A N 1
ATOM 658 C CA . TRP A 1 91 ? 10.986 10.720 -6.042 1.00 93.88 91 TRP A CA 1
ATOM 659 C C . TRP A 1 91 ? 9.932 10.033 -5.163 1.00 93.88 91 TRP A C 1
ATOM 661 O O . TRP A 1 91 ? 10.151 8.928 -4.681 1.00 93.88 91 TRP A O 1
ATOM 671 N N . PHE A 1 92 ? 8.784 10.684 -4.978 1.00 95.25 92 PHE A N 1
ATOM 672 C CA . PHE A 1 92 ? 7.652 10.173 -4.207 1.00 95.25 92 PHE A CA 1
ATOM 673 C C . PHE A 1 92 ? 6.644 9.390 -5.063 1.00 95.25 92 PHE A C 1
ATOM 675 O O . PHE A 1 92 ? 5.592 8.996 -4.564 1.00 95.25 92 PHE A O 1
ATOM 682 N N . SER A 1 93 ? 6.909 9.205 -6.357 1.00 97.75 93 SER A N 1
ATOM 683 C CA . SER A 1 93 ? 6.024 8.429 -7.234 1.00 97.75 93 SER A CA 1
ATOM 684 C C . SER A 1 93 ? 6.263 6.943 -7.011 1.00 97.75 93 SER A C 1
ATOM 686 O O . SER A 1 93 ? 7.412 6.508 -6.948 1.00 97.75 93 SER A O 1
ATOM 688 N N . ILE A 1 94 ? 5.187 6.172 -6.901 1.00 98.12 94 ILE A N 1
ATOM 689 C CA . ILE A 1 94 ? 5.257 4.722 -6.733 1.00 98.12 94 ILE A CA 1
ATOM 690 C C . ILE A 1 94 ? 5.098 4.079 -8.104 1.00 98.12 94 ILE A C 1
ATOM 692 O O . ILE A 1 94 ? 4.097 4.293 -8.779 1.00 98.12 94 ILE A O 1
ATOM 696 N N . TYR A 1 95 ? 6.069 3.268 -8.507 1.00 97.62 95 TYR A N 1
ATOM 697 C CA . TYR A 1 95 ? 6.036 2.584 -9.797 1.00 97.62 95 TYR A CA 1
ATOM 698 C C . TYR A 1 95 ? 5.431 1.193 -9.621 1.00 97.62 95 TYR A C 1
ATOM 700 O O . TYR A 1 95 ? 6.059 0.306 -9.036 1.00 97.62 95 TYR A O 1
ATOM 708 N N . VAL A 1 96 ? 4.222 0.987 -10.152 1.00 97.38 96 VAL A N 1
ATOM 709 C CA . VAL A 1 96 ? 3.432 -0.248 -9.992 1.00 97.38 96 VAL A CA 1
ATOM 710 C C . VAL A 1 96 ? 4.211 -1.471 -10.474 1.00 97.38 96 VAL A C 1
ATOM 712 O O . VAL A 1 96 ? 4.205 -2.513 -9.821 1.00 97.38 96 VAL A O 1
ATOM 715 N N . GLN A 1 97 ? 4.964 -1.350 -11.569 1.00 95.88 97 GLN A N 1
ATOM 716 C CA . GLN A 1 97 ? 5.790 -2.445 -12.089 1.00 95.88 97 GLN A CA 1
ATOM 717 C C . GLN A 1 97 ? 6.789 -2.985 -11.048 1.00 95.88 97 GLN A C 1
ATOM 719 O O . GLN A 1 97 ? 7.004 -4.193 -10.959 1.00 95.88 97 GLN A O 1
ATOM 724 N N . ASN A 1 98 ? 7.338 -2.105 -10.212 1.00 96.88 98 ASN A N 1
ATOM 725 C CA . ASN A 1 98 ? 8.350 -2.423 -9.210 1.00 96.88 98 ASN A CA 1
ATOM 726 C C . ASN A 1 98 ? 7.776 -2.562 -7.796 1.00 96.88 98 ASN A C 1
ATOM 728 O O . ASN A 1 98 ? 8.550 -2.617 -6.843 1.00 96.88 98 ASN A O 1
ATOM 732 N N . ILE A 1 99 ? 6.450 -2.622 -7.635 1.00 97.25 99 ILE A N 1
ATOM 733 C CA . ILE A 1 99 ? 5.802 -2.568 -6.317 1.00 97.25 99 ILE A CA 1
ATOM 734 C C . ILE A 1 99 ? 6.253 -3.674 -5.355 1.00 97.25 99 ILE A C 1
ATOM 736 O O . ILE A 1 99 ? 6.295 -3.455 -4.151 1.00 97.25 99 ILE A O 1
ATOM 740 N N . HIS A 1 100 ? 6.674 -4.830 -5.875 1.00 95.75 100 HIS A N 1
ATOM 741 C CA . HIS A 1 100 ? 7.244 -5.924 -5.084 1.00 95.75 100 HIS A CA 1
ATOM 742 C C . HIS A 1 100 ? 8.483 -5.497 -4.267 1.00 95.75 100 HIS A C 1
ATOM 744 O O . HIS A 1 100 ? 8.731 -6.046 -3.202 1.00 95.75 100 HIS A O 1
ATOM 750 N N . LYS A 1 101 ? 9.226 -4.467 -4.703 1.00 96.19 101 LYS A N 1
ATOM 751 C CA . LYS A 1 101 ? 10.347 -3.875 -3.946 1.00 96.19 101 LYS A CA 1
ATOM 752 C C . LYS A 1 101 ? 9.902 -3.060 -2.729 1.00 96.19 101 LYS A C 1
ATOM 754 O O . LYS A 1 101 ? 10.732 -2.705 -1.897 1.00 96.19 101 LYS A O 1
ATOM 759 N N . GLY A 1 102 ? 8.619 -2.706 -2.660 1.00 94.81 102 GLY A N 1
ATOM 760 C CA . GLY A 1 102 ? 8.017 -2.032 -1.514 1.00 94.81 102 GLY A CA 1
ATOM 761 C C . GLY A 1 102 ? 7.774 -2.961 -0.325 1.00 94.81 102 GLY A C 1
ATOM 762 O O . GLY A 1 102 ? 7.659 -2.459 0.787 1.00 94.81 102 GLY A O 1
ATOM 763 N N . ILE A 1 103 ? 7.749 -4.280 -0.553 1.00 92.06 103 ILE A N 1
ATOM 764 C CA . ILE A 1 103 ? 7.541 -5.295 0.486 1.00 92.06 103 ILE A CA 1
ATOM 765 C C . ILE A 1 103 ? 8.699 -5.253 1.491 1.00 92.06 103 ILE A C 1
ATOM 767 O O . ILE A 1 103 ? 9.874 -5.226 1.113 1.00 92.06 103 ILE A O 1
ATOM 771 N N . HIS A 1 104 ? 8.378 -5.271 2.780 1.00 86.25 104 HIS A N 1
ATOM 772 C CA . HIS A 1 104 ? 9.326 -5.178 3.880 1.00 86.25 104 HIS A CA 1
ATOM 773 C C . HIS A 1 104 ? 8.962 -6.081 5.071 1.00 86.25 104 HIS A C 1
ATOM 775 O O . HIS A 1 104 ? 7.895 -6.668 5.162 1.00 86.25 104 HIS A O 1
ATOM 781 N N . GLY A 1 105 ? 9.893 -6.255 6.013 1.00 80.12 105 GLY A N 1
ATOM 782 C CA . GLY A 1 105 ? 9.796 -7.313 7.027 1.00 80.12 105 GLY A CA 1
ATOM 783 C C . GLY A 1 105 ? 8.663 -7.187 8.054 1.00 80.12 105 GLY A C 1
ATOM 784 O O . GLY A 1 105 ? 8.416 -8.164 8.750 1.00 80.12 105 GLY A O 1
ATOM 785 N N . SER A 1 106 ? 8.010 -6.027 8.183 1.00 81.56 106 SER A N 1
ATOM 786 C CA . SER A 1 106 ? 6.842 -5.849 9.067 1.00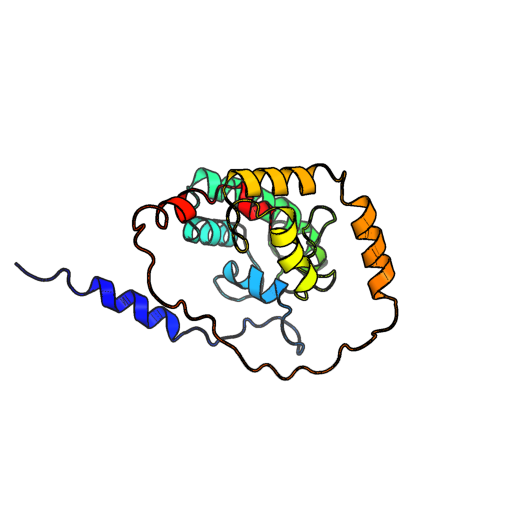 81.56 106 SER A CA 1
ATOM 787 C C . SER A 1 106 ? 5.515 -6.235 8.406 1.00 81.56 106 SER A C 1
ATOM 789 O O . SER A 1 106 ? 4.459 -6.027 8.994 1.00 81.56 106 SER A O 1
ATOM 791 N N . ASP A 1 107 ? 5.568 -6.756 7.185 1.00 86.12 107 ASP A N 1
ATOM 792 C CA . ASP A 1 107 ? 4.393 -7.085 6.391 1.00 86.12 107 ASP A CA 1
ATOM 793 C C . ASP A 1 107 ? 3.768 -8.411 6.813 1.00 86.12 107 ASP A C 1
ATOM 795 O O . ASP A 1 107 ? 4.440 -9.320 7.306 1.00 86.12 107 ASP A O 1
ATOM 799 N N . THR A 1 108 ? 2.476 -8.579 6.540 1.00 87.94 108 THR A N 1
ATOM 800 C CA . THR A 1 108 ? 1.744 -9.804 6.927 1.00 87.94 108 THR A CA 1
ATOM 801 C C . THR A 1 108 ? 2.197 -11.069 6.191 1.00 87.94 108 THR A C 1
ATOM 803 O O . THR A 1 108 ? 1.921 -12.192 6.622 1.00 87.94 108 THR A O 1
ATOM 806 N N . GLY A 1 109 ? 2.875 -10.908 5.051 1.00 90.06 109 GLY A N 1
ATOM 8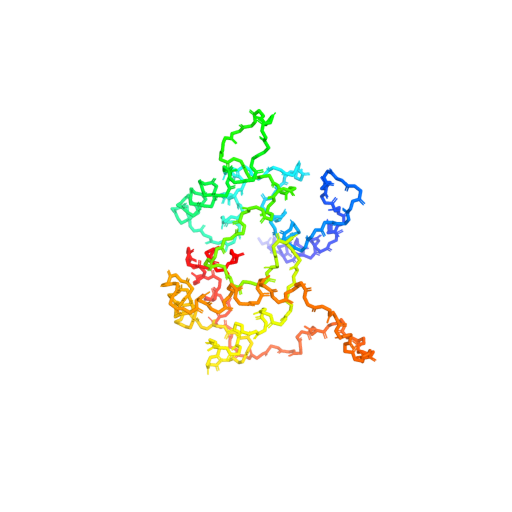07 C CA . GLY A 1 109 ? 3.197 -12.001 4.135 1.00 90.06 109 GLY A CA 1
ATOM 808 C C . GLY A 1 109 ? 1.995 -12.498 3.325 1.00 90.06 109 GLY A C 1
ATOM 809 O O . GLY A 1 109 ? 2.082 -13.553 2.698 1.00 90.06 109 GLY A O 1
ATOM 810 N N . ALA A 1 110 ? 0.874 -11.760 3.317 1.00 93.50 110 ALA A N 1
ATOM 811 C CA . ALA A 1 110 ? -0.256 -12.026 2.421 1.00 93.50 110 ALA A CA 1
ATOM 812 C C . ALA A 1 110 ? 0.146 -11.949 0.936 1.00 93.50 110 ALA A C 1
ATOM 814 O O . ALA A 1 110 ? -0.505 -12.566 0.090 1.00 93.50 110 ALA A O 1
ATOM 815 N N . PHE A 1 111 ? 1.239 -11.246 0.631 1.00 94.12 111 PHE A N 1
ATOM 816 C CA . PHE A 1 111 ? 1.943 -11.300 -0.643 1.00 94.12 111 PHE A CA 1
ATOM 817 C C . PHE A 1 111 ? 3.365 -11.841 -0.434 1.00 94.12 111 PHE A C 1
ATOM 819 O O . PHE A 1 111 ? 4.017 -11.523 0.559 1.00 94.12 111 PHE A O 1
ATOM 826 N N . ASP A 1 112 ? 3.845 -12.681 -1.354 1.00 93.94 112 ASP A N 1
ATOM 827 C CA . ASP A 1 112 ? 5.242 -13.129 -1.362 1.00 93.94 112 ASP A CA 1
ATOM 828 C C . ASP A 1 112 ? 6.189 -12.059 -1.932 1.00 93.94 112 ASP A C 1
ATOM 830 O O . ASP A 1 112 ? 5.741 -11.016 -2.402 1.00 93.94 112 ASP A O 1
ATOM 834 N N . SER A 1 113 ? 7.502 -12.320 -1.935 1.00 95.19 113 SER A N 1
ATOM 835 C CA . SER A 1 113 ? 8.524 -11.369 -2.409 1.00 95.19 113 SER A CA 1
ATOM 836 C C . SER A 1 113 ? 8.363 -10.920 -3.867 1.00 95.19 113 SER A C 1
ATOM 838 O O . SER A 1 113 ? 8.963 -9.928 -4.264 1.00 95.19 113 SER A O 1
ATOM 840 N N . GLU A 1 114 ? 7.563 -11.635 -4.662 1.00 95.19 114 GLU A N 1
ATOM 841 C CA . GLU A 1 114 ? 7.262 -11.308 -6.058 1.00 95.19 114 GLU A CA 1
ATOM 842 C C . GLU A 1 114 ? 5.880 -10.638 -6.209 1.00 95.19 114 GLU A C 1
ATOM 844 O O . GLU A 1 114 ? 5.422 -10.367 -7.320 1.00 95.19 114 GLU A O 1
ATOM 849 N N . GLY A 1 115 ? 5.175 -10.379 -5.104 1.00 94.38 115 GLY A N 1
ATOM 850 C CA . GLY A 1 115 ? 3.842 -9.779 -5.086 1.00 94.38 115 GLY A CA 1
ATOM 851 C C . GLY A 1 115 ? 2.702 -10.750 -5.415 1.00 94.38 115 GLY A C 1
ATOM 852 O O . GLY A 1 115 ? 1.604 -10.311 -5.774 1.00 94.38 115 GLY A O 1
ATOM 853 N N . ARG A 1 116 ? 2.919 -12.069 -5.341 1.00 95.69 116 ARG A N 1
ATOM 854 C CA . ARG A 1 116 ? 1.851 -13.067 -5.531 1.00 95.69 116 ARG A CA 1
ATOM 855 C C . ARG A 1 116 ? 1.104 -13.285 -4.223 1.00 95.69 116 ARG A C 1
ATOM 857 O O . ARG A 1 116 ? 1.718 -13.372 -3.168 1.00 95.69 116 ARG A O 1
ATOM 864 N N . PHE A 1 117 ? -0.217 -13.415 -4.296 1.00 95.25 117 PHE A N 1
ATOM 865 C CA . PHE A 1 117 ? -1.049 -13.652 -3.118 1.00 95.25 117 PHE A CA 1
ATOM 866 C C . PHE A 1 117 ? -0.798 -15.038 -2.504 1.00 95.25 117 PHE A C 1
ATOM 868 O O . PHE A 1 117 ? -0.835 -16.051 -3.207 1.00 95.25 117 PHE A O 1
ATOM 875 N N . VAL A 1 118 ? -0.609 -15.082 -1.185 1.00 94.75 118 VAL A N 1
ATOM 876 C CA . VAL A 1 118 ? -0.392 -16.299 -0.393 1.00 94.75 118 VAL A CA 1
ATOM 877 C C . VAL A 1 118 ? -1.614 -16.532 0.494 1.00 94.75 118 VAL A C 1
ATOM 879 O O . VAL A 1 118 ? -1.767 -15.941 1.564 1.00 94.75 118 VAL A O 1
ATOM 882 N N . SER A 1 119 ? -2.508 -17.416 0.044 1.00 94.25 119 SER A N 1
ATOM 883 C CA . SER A 1 119 ? -3.795 -17.666 0.714 1.00 94.25 119 SER A CA 1
ATOM 884 C C . SER A 1 119 ? -3.628 -18.193 2.139 1.00 94.25 119 SER A C 1
ATOM 886 O O . SER A 1 119 ? -4.397 -17.836 3.028 1.00 94.25 119 SER A O 1
ATOM 888 N N . GLU A 1 120 ? -2.616 -19.025 2.377 1.00 95.12 120 GLU A N 1
ATOM 889 C CA . GLU A 1 120 ? -2.312 -19.586 3.691 1.00 95.12 120 GLU A CA 1
ATOM 890 C C . GLU A 1 120 ? -1.949 -18.487 4.696 1.00 95.12 120 GLU A C 1
ATOM 892 O O . GLU A 1 120 ? -2.451 -18.499 5.817 1.00 95.12 120 GLU A O 1
ATOM 897 N N . LYS A 1 121 ? -1.145 -17.501 4.276 1.00 91.69 121 LYS A N 1
ATOM 898 C CA . LYS A 1 121 ? -0.731 -16.367 5.114 1.00 91.69 121 LYS A CA 1
ATOM 899 C C . LYS A 1 121 ? -1.873 -15.398 5.379 1.00 91.69 121 LYS A C 1
ATOM 901 O O . LYS A 1 121 ? -2.058 -14.955 6.507 1.00 91.69 121 LYS A O 1
ATOM 906 N N . PHE A 1 122 ? -2.701 -15.139 4.372 1.00 91.62 122 PHE A N 1
ATOM 907 C CA . PHE A 1 122 ? -3.900 -14.330 4.556 1.00 91.62 122 PHE A CA 1
ATOM 908 C C . PHE A 1 122 ? -4.885 -14.966 5.552 1.00 91.62 122 PHE A C 1
ATOM 910 O O . PHE A 1 122 ? -5.387 -14.294 6.447 1.00 91.62 122 PHE A O 1
ATOM 917 N N . ASN A 1 123 ? -5.135 -16.275 5.450 1.00 91.88 123 ASN A N 1
ATOM 918 C CA . ASN A 1 123 ? -6.029 -16.980 6.377 1.00 91.88 123 ASN A CA 1
ATOM 919 C C . ASN A 1 123 ? -5.455 -17.077 7.803 1.00 91.88 123 ASN A C 1
ATOM 921 O O . ASN A 1 123 ? -6.202 -17.122 8.786 1.00 91.88 123 ASN A O 1
ATOM 925 N N . GLU A 1 124 ? -4.128 -17.094 7.929 1.00 92.56 124 GLU A N 1
ATOM 926 C CA . GLU A 1 124 ? -3.425 -17.095 9.211 1.00 92.56 124 GLU A CA 1
ATOM 927 C C . GLU A 1 124 ? -3.700 -15.818 10.027 1.00 92.56 124 GLU A C 1
ATOM 929 O O . GLU A 1 124 ? -3.837 -15.916 11.246 1.00 92.56 124 GLU A O 1
ATOM 934 N N . ILE A 1 125 ? -3.907 -14.660 9.381 1.00 90.50 125 ILE A N 1
ATOM 935 C CA . ILE A 1 125 ? -4.315 -13.408 10.049 1.00 90.50 125 ILE A CA 1
ATOM 936 C C . ILE A 1 125 ? -5.564 -13.634 10.906 1.00 90.50 125 ILE A C 1
ATOM 938 O O . ILE A 1 125 ? -5.586 -13.324 12.097 1.00 90.50 125 ILE A O 1
ATOM 942 N N . PHE A 1 126 ? -6.603 -14.218 10.313 1.00 93.31 126 PHE A N 1
ATOM 943 C CA . PHE A 1 126 ? -7.863 -14.446 11.013 1.00 93.31 126 PHE A CA 1
ATOM 944 C C . PHE A 1 126 ? -7.726 -15.542 12.065 1.00 93.31 126 PHE A C 1
ATOM 946 O O . PHE A 1 126 ? -8.229 -15.406 13.173 1.00 93.31 126 PHE A O 1
ATOM 953 N N . THR A 1 127 ? -6.962 -16.591 11.763 1.00 92.31 127 THR A N 1
ATOM 954 C CA . THR A 1 127 ? -6.706 -17.677 12.720 1.00 92.31 127 THR A CA 1
ATOM 955 C C . THR A 1 127 ? -6.030 -17.162 13.998 1.00 92.31 127 THR A C 1
ATOM 957 O O . THR A 1 127 ? -6.316 -17.661 15.084 1.00 92.31 127 THR A O 1
ATOM 960 N N . ARG A 1 128 ? -5.146 -16.161 13.880 1.00 91.88 128 ARG A N 1
ATOM 961 C CA . ARG A 1 128 ? -4.394 -15.590 15.006 1.00 91.88 128 ARG A CA 1
ATOM 962 C C . ARG A 1 128 ? -5.138 -14.474 15.738 1.00 91.88 128 ARG A C 1
ATOM 964 O O . ARG A 1 128 ? -5.108 -14.432 16.965 1.00 91.88 128 ARG A O 1
ATOM 971 N N . HIS A 1 129 ? -5.782 -13.568 15.004 1.00 91.31 129 HIS A N 1
ATOM 972 C CA . HIS A 1 129 ? -6.268 -12.306 15.571 1.00 91.31 129 HIS A CA 1
ATOM 973 C C . HIS A 1 129 ? -7.798 -12.206 15.646 1.00 91.31 129 HIS A C 1
ATOM 975 O O . HIS A 1 129 ? -8.310 -11.400 16.420 1.00 91.31 129 HIS A O 1
ATOM 981 N N . ALA A 1 130 ? -8.549 -13.022 14.899 1.00 92.88 130 ALA A N 1
ATOM 982 C CA . ALA A 1 130 ? -10.009 -12.953 14.859 1.00 92.88 130 ALA A CA 1
ATOM 983 C C . ALA A 1 130 ? -10.641 -13.753 16.013 1.00 92.88 130 ALA A C 1
ATOM 985 O O . ALA A 1 130 ? -11.036 -14.911 15.868 1.00 92.88 130 ALA A O 1
ATOM 986 N N . LYS A 1 131 ? -10.716 -13.136 17.197 1.00 92.69 131 LYS A N 1
ATOM 987 C CA . LYS A 1 131 ? -11.204 -13.767 18.438 1.00 92.69 131 LYS A CA 1
ATOM 988 C C . LYS A 1 131 ? -12.720 -13.634 18.598 1.00 92.69 131 LYS A C 1
ATOM 990 O O . LYS A 1 131 ? -13.346 -14.454 19.266 1.00 92.69 131 LYS A O 1
ATOM 995 N N . THR A 1 132 ? -13.308 -12.607 17.987 1.00 94.19 132 THR A N 1
ATOM 996 C CA . THR A 1 132 ? -14.725 -12.251 18.130 1.00 94.19 132 THR A CA 1
ATOM 997 C C . THR A 1 132 ? -15.591 -12.839 17.015 1.00 94.19 132 THR A C 1
ATOM 999 O O . THR A 1 132 ? -16.654 -13.394 17.294 1.00 94.19 132 THR A O 1
ATOM 1002 N N . VAL A 1 133 ? -15.156 -12.726 15.754 1.00 89.06 133 VAL A N 1
ATOM 1003 C CA . VAL A 1 133 ? -15.823 -13.313 14.577 1.00 89.06 133 VAL A CA 1
ATOM 1004 C C . VAL A 1 133 ? -14.781 -14.014 13.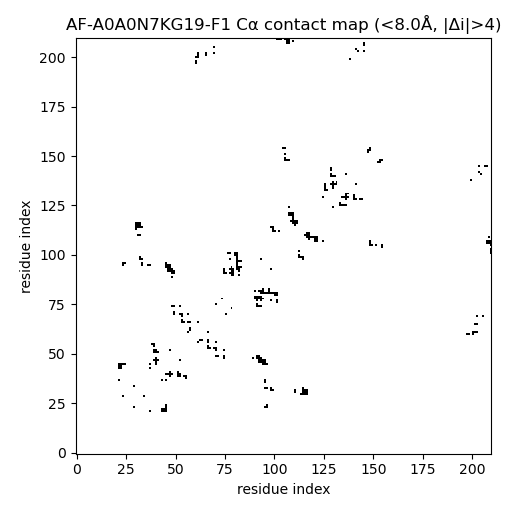695 1.00 89.06 133 VAL A C 1
ATOM 1006 O O . VAL A 1 133 ? -13.788 -13.382 13.375 1.00 89.06 133 VAL A O 1
ATOM 1009 N N . PRO A 1 134 ? -14.957 -15.283 13.277 1.00 86.06 134 PRO A N 1
ATOM 1010 C CA . PRO A 1 134 ? -13.868 -16.065 12.666 1.00 86.06 134 PRO A CA 1
ATOM 1011 C C . PRO A 1 134 ? -13.257 -15.515 11.367 1.00 86.06 134 PRO A C 1
ATOM 1013 O O . PRO A 1 134 ? -12.143 -15.887 11.021 1.00 86.06 134 PRO A O 1
ATOM 1016 N N . ASP A 1 135 ? -13.981 -14.684 10.619 1.00 85.62 135 ASP A N 1
ATOM 1017 C CA . ASP A 1 135 ? -13.576 -14.126 9.321 1.00 85.62 135 ASP A CA 1
ATOM 1018 C C . ASP A 1 135 ? -13.554 -12.588 9.313 1.00 85.62 135 ASP A C 1
ATOM 1020 O O . ASP A 1 135 ? -13.645 -11.953 8.260 1.00 85.62 135 ASP A O 1
ATOM 1024 N N . GLY A 1 136 ? -13.417 -11.968 10.488 1.00 90.00 136 GLY A N 1
ATOM 1025 C CA . GLY A 1 136 ? -13.342 -10.518 10.614 1.00 90.00 136 GLY A CA 1
ATOM 1026 C C . GLY A 1 136 ? -12.575 -10.067 11.850 1.00 90.00 136 GLY A C 1
ATOM 1027 O O . GLY A 1 136 ? -12.505 -10.767 12.851 1.00 90.00 136 GLY A O 1
ATOM 1028 N N . LEU A 1 137 ? -12.018 -8.861 11.779 1.00 90.75 137 LEU A N 1
ATOM 1029 C CA . LEU A 1 137 ? -11.324 -8.235 12.899 1.00 90.75 137 LEU A CA 1
ATOM 1030 C C . LEU A 1 137 ? -12.142 -7.051 13.406 1.00 90.75 137 LEU A C 1
ATOM 1032 O O . LEU A 1 137 ? -12.550 -6.171 12.641 1.00 90.75 137 LEU A O 1
ATOM 1036 N N . THR A 1 138 ? -12.373 -7.016 14.712 1.00 93.06 138 THR A N 1
ATOM 1037 C CA . THR A 1 138 ? -12.811 -5.805 15.406 1.00 93.06 138 THR A CA 1
ATOM 1038 C C . THR A 1 138 ? -11.696 -4.753 15.386 1.00 93.06 138 THR A C 1
ATOM 1040 O O . THR A 1 138 ? -10.547 -5.044 15.058 1.00 93.06 138 THR A O 1
ATOM 1043 N N . SER A 1 139 ? -12.012 -3.501 15.738 1.00 91.06 139 SER A N 1
ATOM 1044 C CA . SER A 1 139 ? -10.991 -2.441 15.793 1.00 91.06 139 SER A CA 1
ATOM 1045 C C . SER A 1 139 ? -9.847 -2.768 16.747 1.00 91.06 139 SER A C 1
ATOM 1047 O O . SER A 1 139 ? -8.713 -2.392 16.474 1.00 91.06 139 SER A O 1
ATOM 1049 N N . ASP A 1 140 ? -10.157 -3.455 17.841 1.00 93.38 140 ASP A N 1
ATOM 1050 C CA . ASP A 1 140 ? -9.211 -3.720 18.919 1.00 93.38 140 ASP A CA 1
ATOM 1051 C C . ASP A 1 140 ? -8.310 -4.906 18.541 1.00 93.38 140 ASP A C 1
ATOM 1053 O O . ASP A 1 140 ? -7.104 -4.856 18.751 1.00 93.38 140 ASP A O 1
ATOM 1057 N N . GLU A 1 141 ? -8.868 -5.920 17.870 1.00 93.62 141 GLU A N 1
ATOM 1058 C CA . GLU A 1 141 ? -8.105 -7.035 17.287 1.00 93.62 141 GLU A CA 1
ATOM 1059 C C . GLU A 1 141 ? -7.213 -6.583 16.123 1.00 93.62 141 GLU A C 1
ATOM 1061 O O . GLU A 1 141 ? -6.096 -7.074 15.974 1.00 93.62 141 GLU A O 1
ATOM 1066 N N . LEU A 1 142 ? -7.674 -5.626 15.309 1.00 91.62 142 LEU A N 1
ATOM 1067 C CA . LEU A 1 142 ? -6.850 -5.015 14.265 1.00 91.62 142 LEU A CA 1
ATOM 1068 C C . LEU A 1 142 ? -5.685 -4.218 14.868 1.00 91.62 142 LEU A C 1
ATOM 1070 O O . LEU A 1 142 ? -4.586 -4.234 14.320 1.00 91.62 142 LEU A O 1
ATOM 1074 N N . ASP A 1 143 ? -5.915 -3.521 15.981 1.00 89.50 143 ASP A N 1
ATOM 1075 C CA . ASP A 1 143 ? -4.862 -2.780 16.674 1.00 89.50 143 ASP A CA 1
ATOM 1076 C C . ASP A 1 143 ? -3.826 -3.716 17.302 1.00 89.50 143 ASP A C 1
ATOM 1078 O O . ASP A 1 143 ? -2.626 -3.520 17.132 1.00 89.50 143 ASP A O 1
ATOM 1082 N N . GLU A 1 144 ? -4.290 -4.780 17.962 1.00 91.06 144 GLU A N 1
ATOM 1083 C CA . GLU A 1 144 ? -3.435 -5.846 18.483 1.00 91.06 144 GLU A CA 1
ATOM 1084 C C . GLU A 1 144 ? -2.568 -6.459 17.377 1.00 91.06 144 GLU A C 1
ATOM 1086 O O . GLU A 1 144 ? -1.356 -6.584 17.546 1.00 91.06 144 GLU A O 1
ATOM 1091 N N . MET A 1 145 ? -3.175 -6.792 16.233 1.00 89.94 145 MET A N 1
ATOM 1092 C CA . MET A 1 145 ? -2.459 -7.303 15.068 1.00 89.94 145 MET A CA 1
ATOM 1093 C C . MET A 1 145 ? -1.361 -6.326 14.634 1.00 89.94 145 MET A C 1
ATOM 1095 O O . MET A 1 145 ? -0.201 -6.709 14.536 1.00 89.94 145 MET A O 1
ATOM 1099 N N . LEU A 1 146 ? -1.693 -5.052 14.424 1.00 86.75 146 LEU A N 1
ATOM 1100 C CA . LEU A 1 146 ? -0.719 -4.045 13.998 1.00 86.75 146 LEU A CA 1
ATOM 1101 C C . LEU A 1 146 ? 0.442 -3.886 14.983 1.00 86.75 146 LEU A C 1
ATOM 1103 O O . LEU A 1 146 ? 1.585 -3.748 14.556 1.00 86.75 146 LEU A O 1
ATOM 1107 N N . HIS A 1 147 ? 0.169 -3.935 16.286 1.00 86.12 147 HIS A N 1
ATOM 1108 C CA . HIS A 1 147 ? 1.215 -3.909 17.304 1.00 86.12 147 HIS A CA 1
ATOM 1109 C C . HIS A 1 147 ? 2.129 -5.142 17.236 1.00 86.12 147 HIS A C 1
ATOM 1111 O O . HIS A 1 147 ? 3.344 -4.985 17.358 1.00 86.12 147 HIS A O 1
ATOM 1117 N N . ALA A 1 148 ? 1.582 -6.335 16.979 1.00 86.25 148 ALA A N 1
ATOM 1118 C CA . ALA A 1 148 ? 2.367 -7.563 16.823 1.00 86.25 148 ALA A CA 1
ATOM 1119 C C . ALA A 1 148 ? 3.310 -7.515 15.603 1.00 86.25 148 ALA A C 1
ATOM 1121 O O . ALA A 1 148 ? 4.477 -7.899 15.704 1.00 86.25 148 ALA A O 1
ATOM 1122 N N . TYR A 1 149 ? 2.838 -6.984 14.470 1.00 79.50 149 TYR A N 1
ATOM 1123 C CA . TYR A 1 149 ? 3.655 -6.803 13.261 1.00 79.50 149 TYR A CA 1
ATOM 1124 C C . TYR A 1 149 ? 4.698 -5.679 13.418 1.00 79.50 149 TYR A C 1
ATOM 1126 O O . TYR A 1 149 ? 5.827 -5.805 12.939 1.00 79.50 149 TYR A O 1
ATOM 1134 N N . ALA A 1 150 ? 4.361 -4.603 14.138 1.00 77.00 150 ALA A N 1
ATOM 1135 C CA . ALA A 1 150 ? 5.256 -3.465 14.357 1.00 77.00 150 ALA A CA 1
ATOM 1136 C C . ALA A 1 150 ? 6.422 -3.759 15.320 1.00 77.00 150 ALA A C 1
ATOM 1138 O O . ALA A 1 150 ? 7.514 -3.228 15.132 1.00 77.00 150 ALA A O 1
ATOM 1139 N N . ASP A 1 151 ? 6.221 -4.585 16.350 1.00 68.81 151 ASP A N 1
ATOM 1140 C CA . ASP A 1 151 ? 7.243 -4.851 17.377 1.00 68.81 151 ASP A CA 1
ATOM 1141 C C . ASP A 1 151 ? 8.361 -5.803 16.891 1.00 68.81 151 ASP A C 1
ATOM 1143 O O . ASP A 1 151 ? 9.319 -6.070 17.613 1.00 68.81 151 ASP A O 1
ATOM 1147 N N . HIS A 1 152 ? 8.268 -6.330 15.659 1.00 56.44 152 HIS A N 1
ATOM 1148 C CA . HIS A 1 152 ? 9.171 -7.336 15.066 1.00 56.44 152 HIS A CA 1
ATOM 1149 C C . HIS A 1 152 ? 9.408 -8.597 15.928 1.00 56.44 152 HIS A C 1
ATOM 1151 O O . HIS A 1 152 ? 10.168 -9.486 15.528 1.00 56.44 152 HIS A O 1
ATOM 1157 N N . THR A 1 153 ? 8.775 -8.713 17.096 1.00 50.16 153 THR A N 1
ATOM 1158 C CA . THR A 1 153 ? 9.027 -9.754 18.095 1.00 50.16 153 THR A CA 1
ATOM 1159 C C . THR A 1 153 ? 8.616 -11.129 17.589 1.00 50.16 153 THR A C 1
ATOM 1161 O O . THR A 1 153 ? 9.279 -12.113 17.919 1.00 50.16 153 THR A O 1
ATOM 1164 N N . GLU A 1 154 ? 7.626 -11.197 16.699 1.00 48.78 154 GLU A N 1
ATOM 1165 C CA . GLU A 1 154 ? 7.145 -12.449 16.102 1.00 48.78 154 GLU A CA 1
ATOM 1166 C C . GLU A 1 154 ? 7.754 -12.759 14.720 1.00 48.78 154 GLU A C 1
ATOM 1168 O O . GLU A 1 154 ? 7.723 -13.900 14.259 1.00 48.78 154 GLU A O 1
ATOM 1173 N N . HIS A 1 155 ? 8.393 -11.785 14.059 1.00 47.00 155 HIS A N 1
ATOM 1174 C CA . HIS A 1 155 ? 8.919 -11.951 12.696 1.00 47.00 155 HIS A CA 1
ATOM 1175 C C . HIS A 1 155 ? 10.228 -12.736 12.592 1.00 47.00 155 HIS A C 1
ATOM 1177 O O . HIS A 1 155 ? 10.671 -13.019 11.474 1.00 47.00 155 HIS A O 1
ATOM 1183 N N . LYS A 1 156 ? 10.829 -13.170 13.706 1.00 46.00 156 LYS A N 1
ATOM 1184 C CA . LYS A 1 156 ? 12.010 -14.052 13.658 1.00 46.00 156 LYS A CA 1
ATOM 1185 C C . LYS A 1 156 ? 11.749 -15.365 12.911 1.00 46.00 156 LYS A C 1
ATOM 1187 O O . LYS A 1 156 ? 12.684 -15.898 12.324 1.00 46.00 156 LYS A O 1
ATOM 1192 N N . ASP A 1 157 ? 10.496 -15.807 12.824 1.00 48.28 157 ASP A N 1
ATOM 1193 C CA . ASP A 1 157 ? 10.132 -17.032 12.103 1.00 48.28 157 ASP A CA 1
ATOM 1194 C C . ASP A 1 157 ? 9.712 -16.757 10.645 1.00 48.28 157 ASP A C 1
ATOM 1196 O O . ASP A 1 157 ? 9.635 -17.672 9.821 1.00 48.28 157 ASP A O 1
ATOM 1200 N N . SER A 1 158 ? 9.494 -15.485 10.280 1.00 45.84 158 SER A N 1
ATOM 1201 C CA . SER A 1 158 ? 9.159 -15.097 8.904 1.00 45.84 158 SER A CA 1
ATOM 1202 C C . SER A 1 158 ? 10.358 -15.204 7.942 1.00 45.84 158 SER A C 1
ATOM 1204 O O . SER A 1 158 ? 10.215 -15.625 6.795 1.00 45.84 158 SER A O 1
ATOM 1206 N N . SER A 1 159 ? 11.576 -14.959 8.433 1.00 43.25 159 SER A N 1
ATOM 1207 C CA . SER A 1 159 ? 12.810 -15.276 7.698 1.00 43.25 159 SER A CA 1
ATOM 1208 C C . SER A 1 159 ? 13.011 -16.791 7.527 1.00 43.25 159 SER A C 1
ATOM 1210 O O . SER A 1 159 ? 13.564 -17.233 6.519 1.00 43.25 159 SER A O 1
ATOM 1212 N N . GLY A 1 160 ? 12.486 -17.597 8.457 1.00 33.44 160 GLY A N 1
ATOM 1213 C CA . GLY A 1 160 ? 12.521 -19.060 8.408 1.00 33.44 160 GLY A CA 1
ATOM 1214 C C . GLY A 1 160 ? 11.760 -19.665 7.222 1.00 33.44 160 GLY A C 1
ATOM 1215 O O . GLY A 1 160 ? 12.223 -20.649 6.647 1.00 33.44 160 GLY A O 1
ATOM 1216 N N . TRP A 1 161 ? 10.642 -19.065 6.787 1.00 40.06 161 TRP A N 1
ATOM 1217 C CA . TRP A 1 161 ? 9.893 -19.546 5.612 1.00 40.06 161 TRP A CA 1
ATOM 1218 C C . TRP A 1 161 ? 10.321 -18.886 4.293 1.00 40.06 161 TRP A C 1
ATOM 1220 O O . TRP A 1 161 ? 10.231 -19.540 3.253 1.00 40.06 161 TRP A O 1
ATOM 1230 N N . LEU A 1 162 ? 10.862 -17.657 4.322 1.00 40.53 162 LEU A N 1
ATOM 1231 C CA . LEU A 1 162 ? 11.592 -17.061 3.186 1.00 40.53 162 LEU A CA 1
ATOM 1232 C C . LEU A 1 162 ? 12.762 -17.962 2.751 1.00 40.53 162 LEU A C 1
ATOM 1234 O O . LEU A 1 162 ? 13.064 -18.073 1.567 1.00 40.53 162 LEU A O 1
ATOM 1238 N N . GLN A 1 163 ? 13.369 -18.679 3.701 1.00 44.69 163 GLN A N 1
ATOM 1239 C CA . GLN A 1 163 ? 14.355 -19.725 3.425 1.00 44.69 163 GLN A CA 1
ATOM 1240 C C . GLN A 1 163 ? 13.719 -21.023 2.872 1.00 44.69 163 GLN A C 1
ATOM 1242 O O . GLN A 1 163 ? 14.378 -21.775 2.152 1.00 44.69 163 GLN A O 1
ATOM 1247 N N . GLN A 1 164 ? 12.447 -21.302 3.184 1.00 36.03 164 GLN A N 1
ATOM 1248 C CA . GLN A 1 164 ? 11.763 -22.561 2.861 1.00 36.03 164 GLN A CA 1
ATOM 1249 C C . GLN A 1 164 ? 11.037 -22.563 1.507 1.00 36.03 164 GLN A C 1
ATOM 1251 O O . GLN A 1 164 ? 10.826 -23.639 0.947 1.00 36.03 164 GLN A O 1
ATOM 1256 N N . SER A 1 165 ? 10.726 -21.408 0.912 1.00 41.72 165 SER A N 1
ATOM 1257 C CA . SER A 1 165 ? 10.181 -21.337 -0.457 1.00 41.72 165 SER A CA 1
ATOM 1258 C C . SER A 1 165 ? 11.181 -21.783 -1.543 1.00 41.72 165 SER A C 1
ATOM 1260 O O . SER A 1 165 ? 10.779 -22.050 -2.674 1.00 41.72 165 SER A O 1
ATOM 1262 N N . GLY A 1 166 ? 12.461 -21.990 -1.196 1.00 34.28 166 GLY A N 1
ATOM 1263 C CA . GLY A 1 166 ? 13.436 -22.725 -2.018 1.00 34.28 166 GLY A CA 1
ATOM 1264 C C . GLY A 1 166 ? 13.316 -24.261 -1.954 1.00 34.28 166 GLY A C 1
ATOM 1265 O O . GLY A 1 166 ? 14.029 -24.976 -2.662 1.00 34.28 166 GLY A O 1
ATOM 1266 N N . GLY A 1 167 ? 12.433 -24.807 -1.112 1.00 31.05 167 GLY A N 1
ATOM 1267 C CA . GLY A 1 167 ? 12.280 -26.240 -0.870 1.00 31.05 167 GLY A CA 1
ATOM 1268 C C . GLY A 1 167 ? 11.108 -26.862 -1.629 1.00 31.05 167 GLY A C 1
ATOM 1269 O O . GLY A 1 167 ? 9.965 -26.739 -1.212 1.00 31.05 167 GLY A O 1
ATOM 1270 N N . ARG A 1 168 ? 11.419 -27.566 -2.727 1.00 33.09 168 ARG A N 1
ATOM 1271 C CA . ARG A 1 168 ? 10.593 -28.546 -3.473 1.00 33.09 168 ARG A CA 1
ATOM 1272 C C . ARG A 1 168 ? 9.114 -28.677 -3.059 1.00 33.09 168 ARG A C 1
ATOM 1274 O O . ARG A 1 168 ? 8.768 -29.346 -2.088 1.00 33.09 168 ARG A O 1
ATOM 1281 N N . HIS A 1 169 ? 8.256 -28.170 -3.943 1.00 36.28 169 HIS A N 1
ATOM 1282 C CA . HIS A 1 169 ? 6.820 -28.423 -4.010 1.00 36.28 169 HIS A CA 1
ATOM 1283 C C . HIS A 1 169 ? 6.456 -29.899 -3.797 1.00 36.28 169 HIS A C 1
ATOM 1285 O O . HIS A 1 169 ? 6.711 -30.747 -4.654 1.00 36.28 169 HIS A O 1
ATOM 1291 N N . SER A 1 170 ? 5.737 -30.183 -2.715 1.00 30.70 170 SER A N 1
ATOM 1292 C CA . SER A 1 170 ? 4.772 -31.280 -2.716 1.00 30.70 170 SER A CA 1
ATOM 1293 C C . SER A 1 170 ? 3.430 -30.685 -3.131 1.00 30.70 170 SER A C 1
ATOM 1295 O O . SER A 1 170 ? 2.818 -29.943 -2.370 1.00 30.70 170 SER A O 1
ATOM 1297 N N . ARG A 1 171 ? 2.999 -30.941 -4.374 1.00 30.39 171 ARG A N 1
ATOM 1298 C CA . ARG A 1 171 ? 1.654 -30.565 -4.846 1.00 30.39 171 ARG A CA 1
ATOM 1299 C C . ARG A 1 171 ? 0.613 -31.257 -3.957 1.00 30.39 171 ARG A C 1
ATOM 1301 O O . ARG A 1 171 ? 0.605 -32.490 -3.951 1.00 30.39 171 ARG A O 1
ATOM 1308 N N . PRO A 1 172 ? -0.290 -30.536 -3.271 1.00 31.12 172 PRO A N 1
ATOM 1309 C CA . PRO A 1 172 ? -1.421 -31.188 -2.634 1.00 31.12 172 PRO A CA 1
ATOM 1310 C C . PRO A 1 172 ? -2.383 -31.737 -3.707 1.00 31.12 172 PRO A C 1
ATOM 1312 O O . PRO A 1 172 ? -2.372 -31.272 -4.859 1.00 31.12 172 PRO A O 1
ATOM 1315 N N . PRO A 1 173 ? -3.196 -32.757 -3.377 1.00 28.08 173 PRO A N 1
ATOM 1316 C CA . PRO A 1 173 ? -4.100 -33.373 -4.336 1.00 28.08 173 PRO A CA 1
ATOM 1317 C C . PRO A 1 173 ? -5.109 -32.349 -4.861 1.00 28.08 173 PRO A C 1
ATOM 1319 O O . PRO A 1 173 ? -5.653 -31.547 -4.107 1.00 28.08 173 PRO A O 1
ATOM 1322 N N . ARG A 1 174 ? -5.389 -32.404 -6.169 1.00 30.47 174 ARG A N 1
ATOM 1323 C CA . ARG A 1 174 ? -6.451 -31.624 -6.818 1.00 30.47 174 ARG A CA 1
ATOM 1324 C C . A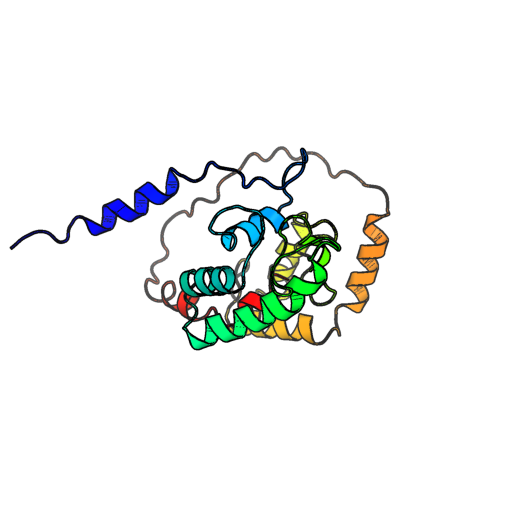RG A 1 174 ? -7.812 -32.004 -6.225 1.00 30.47 174 ARG A C 1
ATOM 1326 O O . ARG A 1 174 ? -8.476 -32.896 -6.746 1.00 30.47 174 ARG A O 1
ATOM 1333 N N . THR A 1 175 ? -8.276 -31.299 -5.202 1.00 27.02 175 THR A N 1
ATOM 1334 C CA . THR A 1 175 ? -9.711 -31.210 -4.926 1.00 27.02 175 THR A CA 1
ATOM 1335 C C . THR A 1 175 ? -10.310 -30.180 -5.868 1.00 27.02 175 THR A C 1
ATOM 1337 O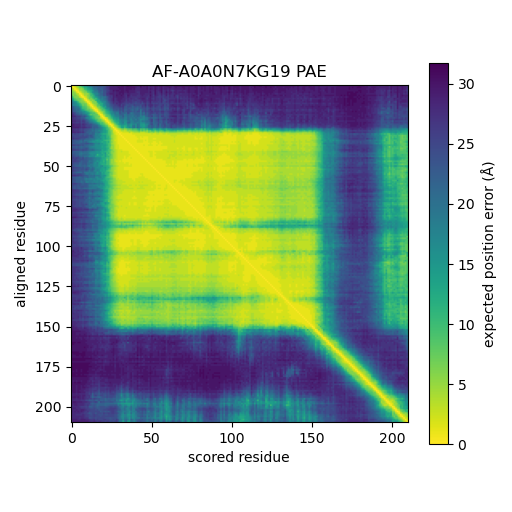 O . THR A 1 175 ? -10.067 -28.981 -5.781 1.00 27.02 175 THR A O 1
ATOM 1340 N N . ARG A 1 176 ? -11.064 -30.692 -6.839 1.00 25.20 176 ARG A N 1
ATOM 1341 C CA . ARG A 1 176 ? -11.879 -29.927 -7.777 1.00 25.20 176 ARG A CA 1
ATOM 1342 C C . ARG A 1 176 ? -13.079 -29.351 -7.019 1.00 25.20 176 ARG A C 1
ATOM 1344 O O . ARG A 1 176 ? -14.155 -29.929 -7.064 1.00 25.20 176 ARG A O 1
ATOM 1351 N N . THR A 1 177 ? -12.906 -28.236 -6.320 1.00 26.61 177 THR A N 1
ATOM 1352 C CA . THR A 1 177 ? -14.026 -27.437 -5.807 1.00 26.61 177 THR A CA 1
ATOM 1353 C C . THR A 1 177 ? -14.124 -26.152 -6.613 1.00 26.61 177 THR A C 1
ATOM 1355 O O . THR A 1 177 ? -13.549 -25.116 -6.304 1.00 26.61 177 THR A O 1
ATOM 1358 N N . THR A 1 178 ? -14.878 -26.244 -7.704 1.00 24.17 178 THR A N 1
ATOM 1359 C CA . THR A 1 178 ? -15.526 -25.094 -8.326 1.00 24.17 178 THR A CA 1
ATOM 1360 C C . THR A 1 178 ? -16.505 -24.496 -7.316 1.00 24.17 178 THR A C 1
ATOM 1362 O O . THR A 1 178 ? -17.572 -25.060 -7.098 1.00 24.17 178 THR A O 1
ATOM 1365 N N . SER A 1 179 ? -16.145 -23.385 -6.680 1.00 24.69 179 SER A N 1
ATOM 1366 C CA . SER A 1 179 ? -17.113 -22.456 -6.086 1.00 24.69 179 SER A CA 1
ATOM 1367 C C . SER A 1 179 ? -16.483 -21.071 -5.973 1.00 24.69 179 SER A C 1
ATOM 1369 O O . SER A 1 179 ? -16.099 -20.611 -4.902 1.00 24.69 179 SER A O 1
ATOM 1371 N N . PHE A 1 180 ? -16.383 -20.401 -7.119 1.00 23.72 180 PHE A N 1
ATOM 1372 C CA . PHE A 1 180 ? -16.539 -18.952 -7.161 1.00 23.72 180 PHE A CA 1
ATOM 1373 C C . PHE A 1 180 ? -17.960 -18.661 -6.657 1.00 23.72 180 PHE A C 1
ATOM 1375 O O . PHE A 1 180 ? -18.912 -19.074 -7.311 1.00 23.72 180 PHE A O 1
ATOM 1382 N N . ALA A 1 181 ? -18.058 -18.027 -5.486 1.00 23.89 181 ALA A N 1
ATOM 1383 C CA . ALA A 1 181 ? -19.215 -17.361 -4.873 1.00 23.89 181 ALA A CA 1
ATOM 1384 C C . ALA A 1 181 ? -19.392 -17.789 -3.410 1.00 23.89 181 ALA A C 1
ATOM 1386 O O . ALA A 1 181 ? -19.929 -18.848 -3.101 1.00 23.89 181 ALA A O 1
ATOM 1387 N N . ARG A 1 182 ? -19.049 -16.881 -2.497 1.00 24.52 182 ARG A N 1
ATOM 1388 C CA . ARG A 1 182 ? -19.942 -16.597 -1.375 1.00 24.52 182 ARG A CA 1
ATOM 1389 C C . ARG A 1 182 ? -20.601 -15.257 -1.681 1.00 24.52 182 ARG A C 1
ATOM 1391 O O . ARG A 1 182 ? -20.208 -14.222 -1.161 1.00 24.52 182 ARG A O 1
ATOM 1398 N N . THR A 1 183 ? -21.571 -15.264 -2.593 1.00 25.38 183 THR A N 1
ATOM 1399 C CA . THR A 1 183 ? -22.624 -14.245 -2.557 1.00 25.38 183 THR A CA 1
ATOM 1400 C C . THR A 1 183 ? -23.328 -14.392 -1.206 1.00 25.38 183 THR A C 1
ATOM 1402 O O . THR A 1 183 ? -23.737 -15.512 -0.888 1.00 25.38 183 THR A O 1
ATOM 1405 N N . PRO A 1 184 ? -23.430 -13.333 -0.385 1.00 32.06 184 PRO A N 1
ATOM 1406 C CA . PRO A 1 184 ? -24.016 -13.441 0.942 1.00 32.06 184 PRO A CA 1
ATOM 1407 C C . PRO A 1 184 ? -25.478 -13.882 0.858 1.00 32.06 184 PRO A C 1
ATOM 1409 O O . PRO A 1 184 ? -26.311 -13.209 0.252 1.00 32.06 184 PRO A O 1
ATOM 1412 N N . SER A 1 185 ? -25.779 -15.015 1.483 1.00 30.92 185 SER A N 1
ATOM 1413 C CA . SER A 1 185 ? -27.128 -15.363 1.906 1.00 30.92 185 SER A CA 1
ATOM 1414 C C . SER A 1 185 ? -27.554 -14.393 3.010 1.00 30.92 185 SER A C 1
ATOM 1416 O O . SER A 1 185 ? -27.025 -14.469 4.112 1.00 30.92 185 SER A O 1
ATOM 1418 N N . GLU A 1 186 ? -28.480 -13.506 2.651 1.00 28.69 186 GLU A N 1
ATOM 1419 C CA . GLU A 1 186 ? -29.409 -12.715 3.474 1.00 28.69 186 GLU A CA 1
ATOM 1420 C C . GLU A 1 186 ? -28.875 -11.828 4.626 1.00 28.69 186 GLU A C 1
ATOM 1422 O O . GLU A 1 186 ? -27.988 -12.198 5.393 1.00 28.69 186 GLU A O 1
ATOM 1427 N N . PRO A 1 187 ? -29.435 -10.610 4.782 1.00 31.84 187 PRO A N 1
ATOM 1428 C CA . PRO A 1 187 ? -28.947 -9.643 5.752 1.00 31.84 187 PRO A CA 1
ATOM 1429 C C . PRO A 1 187 ? -29.390 -10.017 7.168 1.00 31.84 187 PRO A C 1
ATOM 1431 O O . PRO A 1 187 ? -30.575 -9.970 7.504 1.00 31.84 187 PRO A O 1
ATOM 1434 N N . SER A 1 188 ? -28.419 -10.305 8.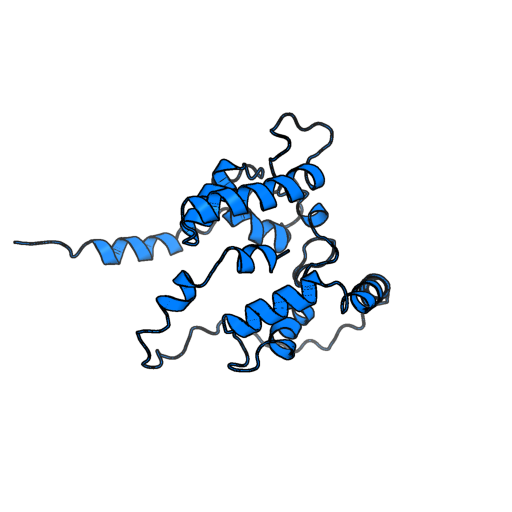034 1.00 32.41 188 SER A N 1
ATOM 1435 C CA . SER A 1 188 ? -28.640 -10.284 9.473 1.00 32.41 188 SER A CA 1
ATOM 1436 C C . SER A 1 188 ? -28.993 -8.857 9.902 1.00 32.41 188 SER A C 1
ATOM 1438 O O . SER A 1 188 ? -28.346 -7.866 9.552 1.00 32.41 188 SER A O 1
ATOM 1440 N N . THR A 1 189 ? -30.102 -8.744 10.620 1.00 32.31 189 THR A N 1
ATOM 1441 C CA . THR A 1 189 ? -30.710 -7.494 11.061 1.00 32.31 189 THR A CA 1
ATOM 1442 C C . THR A 1 189 ? -29.874 -6.833 12.158 1.00 32.31 189 THR A C 1
ATOM 1444 O O . THR A 1 189 ? -30.211 -6.898 13.334 1.00 32.31 189 THR A O 1
ATOM 1447 N N . THR A 1 190 ? -28.790 -6.161 11.781 1.00 32.97 190 THR A N 1
ATOM 1448 C CA . THR A 1 190 ? -28.096 -5.163 12.613 1.00 32.97 190 THR A CA 1
ATOM 1449 C C . THR A 1 190 ? -27.640 -4.003 11.726 1.00 32.97 190 THR A C 1
ATOM 1451 O O . THR A 1 190 ? -26.460 -3.719 11.544 1.00 32.97 190 THR A O 1
ATOM 1454 N N . GLY A 1 191 ? -28.621 -3.282 11.170 1.00 31.98 191 GLY A N 1
ATOM 1455 C CA . GLY A 1 191 ? -28.458 -2.123 10.276 1.00 31.98 191 GLY A CA 1
ATOM 1456 C C . GLY A 1 191 ? -27.793 -0.874 10.878 1.00 31.98 191 GLY A C 1
ATOM 1457 O O . GLY A 1 191 ? -27.976 0.218 10.353 1.00 31.98 191 GLY A O 1
ATOM 1458 N N . ALA A 1 192 ? -27.015 -1.005 11.954 1.00 30.56 192 ALA A N 1
ATOM 1459 C CA . ALA A 1 192 ? -26.284 0.094 12.589 1.00 30.56 192 ALA A CA 1
ATOM 1460 C C . ALA A 1 192 ? -24.754 -0.115 12.630 1.00 30.56 192 ALA A C 1
ATOM 1462 O O . ALA A 1 192 ? -24.016 0.843 12.862 1.00 30.56 192 ALA A O 1
ATOM 1463 N N . SER A 1 193 ? -24.239 -1.323 12.363 1.00 36.81 193 SER A N 1
ATOM 1464 C CA . SER A 1 193 ? -22.792 -1.606 12.424 1.00 36.81 193 SER A CA 1
ATOM 1465 C C . SER A 1 193 ? -22.066 -1.409 11.084 1.00 36.81 193 SER A C 1
ATOM 1467 O O . SER A 1 193 ? -20.897 -1.018 11.063 1.00 36.81 193 SER A O 1
ATOM 1469 N N . SER A 1 194 ? -22.758 -1.567 9.951 1.00 36.97 194 SER A N 1
ATOM 1470 C CA . SER A 1 194 ? -22.171 -1.472 8.601 1.00 36.97 194 SER A CA 1
ATOM 1471 C C . SER A 1 194 ? -21.795 -0.043 8.165 1.00 36.97 194 SER A C 1
ATOM 1473 O O . SER A 1 194 ? -20.982 0.152 7.262 1.00 36.97 194 SER A O 1
ATOM 1475 N N . VAL A 1 195 ? -22.338 0.983 8.820 1.00 33.38 195 VAL A N 1
ATOM 1476 C CA . VAL A 1 195 ? -21.908 2.379 8.618 1.00 33.38 195 VAL A CA 1
ATOM 1477 C C . VAL A 1 195 ? -20.706 2.714 9.509 1.00 33.38 195 VAL A C 1
ATOM 1479 O O . VAL A 1 195 ? -19.909 3.590 9.177 1.00 33.38 195 VAL A O 1
ATOM 1482 N N . ASN A 1 196 ? -20.536 1.990 10.619 1.00 33.16 196 ASN A N 1
ATOM 1483 C CA . ASN A 1 196 ? -19.471 2.229 11.588 1.00 33.16 196 ASN A CA 1
ATOM 1484 C C . ASN A 1 196 ? -18.147 1.552 11.198 1.00 33.16 196 ASN A C 1
ATOM 1486 O O . ASN A 1 196 ? -17.095 2.133 11.451 1.00 33.16 196 ASN A O 1
ATOM 1490 N N . TRP A 1 197 ? -18.165 0.396 10.517 1.00 30.09 197 TRP A N 1
ATOM 1491 C CA . TRP A 1 197 ? -16.916 -0.249 10.066 1.00 30.09 197 TRP A CA 1
ATOM 1492 C C . TRP A 1 197 ? -16.152 0.612 9.043 1.00 30.09 197 TRP A C 1
ATOM 1494 O O . TRP A 1 197 ? -14.943 0.777 9.170 1.00 30.09 197 TRP A O 1
ATOM 1504 N N . ARG A 1 198 ? -16.858 1.282 8.114 1.00 32.06 198 ARG A N 1
ATOM 1505 C CA . ARG A 1 198 ? -16.239 2.225 7.159 1.00 32.06 198 ARG A CA 1
ATOM 1506 C C . ARG A 1 198 ? -15.685 3.478 7.840 1.00 32.06 198 ARG A C 1
ATOM 1508 O O . ARG A 1 198 ? -14.690 4.024 7.389 1.00 32.06 198 ARG A O 1
ATOM 1515 N N . ARG A 1 199 ? -16.306 3.934 8.937 1.00 36.31 199 ARG A N 1
ATOM 1516 C CA . ARG A 1 199 ? -15.826 5.094 9.716 1.00 36.31 199 ARG A CA 1
ATOM 1517 C C . ARG A 1 199 ? -14.627 4.766 10.613 1.00 36.31 199 ARG A C 1
ATOM 1519 O O . ARG A 1 199 ? -13.940 5.690 11.034 1.00 36.31 199 ARG A O 1
ATOM 1526 N N . ARG A 1 200 ? -14.387 3.485 10.918 1.00 37.53 200 ARG A N 1
ATOM 1527 C CA . ARG A 1 200 ? -13.300 3.015 11.797 1.00 37.53 200 ARG A CA 1
ATOM 1528 C C . ARG A 1 200 ? -12.032 2.574 11.065 1.00 37.53 200 ARG A C 1
ATOM 1530 O O . ARG A 1 200 ? -11.050 2.285 11.747 1.00 37.53 200 ARG A O 1
ATOM 1537 N N . MET A 1 201 ? -12.004 2.579 9.729 1.00 36.44 201 MET A N 1
ATOM 1538 C CA . MET A 1 201 ? -10.742 2.533 8.981 1.00 36.44 201 MET A CA 1
ATOM 1539 C C . MET A 1 201 ? -9.960 3.819 9.267 1.00 36.44 201 MET A C 1
ATOM 1541 O O . MET A 1 201 ? -10.085 4.834 8.589 1.00 36.44 201 MET A O 1
ATOM 1545 N N . THR A 1 202 ? -9.206 3.796 10.357 1.00 41.03 202 THR A N 1
ATOM 1546 C CA . THR A 1 202 ? -8.203 4.806 10.667 1.00 41.03 202 THR A CA 1
ATOM 1547 C C . THR A 1 202 ? -6.937 4.492 9.870 1.00 41.03 202 THR A C 1
ATOM 1549 O O . THR A 1 202 ? -6.777 3.386 9.353 1.00 41.03 202 THR A O 1
ATOM 1552 N N . THR A 1 203 ? -6.017 5.456 9.801 1.00 38.34 203 THR A N 1
ATOM 1553 C CA . THR A 1 203 ? -4.634 5.339 9.288 1.00 38.34 203 THR A CA 1
ATOM 1554 C C . THR A 1 203 ? -3.934 4.022 9.620 1.00 38.34 203 THR A C 1
ATOM 1556 O O . THR A 1 203 ? -3.136 3.553 8.822 1.00 38.34 203 THR A O 1
ATOM 1559 N N . LYS A 1 204 ? -4.331 3.359 10.707 1.00 32.19 204 LYS A N 1
ATOM 1560 C CA . LYS A 1 204 ? -3.927 2.009 11.098 1.00 32.19 204 LYS A CA 1
ATOM 1561 C C . LYS A 1 204 ? -4.098 0.938 10.000 1.00 32.19 204 LYS A C 1
ATOM 1563 O O . LYS A 1 204 ? -3.172 0.175 9.771 1.00 32.19 204 LYS A O 1
ATOM 1568 N N . ALA A 1 205 ? -5.221 0.898 9.274 1.00 42.84 205 ALA A N 1
ATOM 1569 C CA . ALA A 1 205 ? -5.487 -0.165 8.286 1.00 42.84 205 ALA A CA 1
ATOM 1570 C C . ALA A 1 205 ? -4.622 -0.066 7.015 1.00 42.84 205 ALA A C 1
ATOM 1572 O O . ALA A 1 205 ? -4.364 -1.072 6.364 1.00 42.84 205 ALA A O 1
ATOM 1573 N N . VAL A 1 206 ? -4.155 1.138 6.675 1.00 43.81 206 VAL A N 1
ATOM 1574 C CA . VAL A 1 206 ? -3.273 1.369 5.519 1.00 43.81 206 VAL A CA 1
ATOM 1575 C C . VAL A 1 206 ? -1.904 0.719 5.729 1.00 43.81 206 VAL A C 1
ATOM 1577 O O . VAL A 1 206 ? -1.304 0.254 4.770 1.00 43.81 206 VAL A O 1
ATOM 1580 N N . PHE A 1 207 ? -1.448 0.621 6.979 1.00 44.34 207 PHE A N 1
ATOM 1581 C CA . PHE A 1 207 ? -0.191 -0.042 7.328 1.00 44.34 207 PHE A CA 1
ATOM 1582 C C . PHE A 1 207 ? -0.308 -1.572 7.429 1.00 44.34 207 PHE A C 1
ATOM 1584 O O . PHE A 1 207 ? 0.709 -2.236 7.547 1.00 44.34 207 PHE A O 1
ATOM 1591 N N . ALA A 1 208 ? -1.519 -2.141 7.375 1.00 42.94 208 ALA A N 1
ATOM 1592 C CA . ALA A 1 208 ? -1.739 -3.585 7.519 1.00 42.94 208 ALA A CA 1
ATOM 1593 C C . ALA A 1 208 ? -1.619 -4.385 6.207 1.00 42.94 208 ALA A C 1
ATOM 1595 O O . ALA A 1 208 ? -1.625 -5.612 6.252 1.00 42.94 208 ALA A O 1
ATOM 1596 N N . CYS A 1 209 ? -1.615 -3.714 5.049 1.00 36.81 209 CYS A N 1
ATOM 1597 C CA . CYS A 1 209 ? -1.548 -4.363 3.730 1.00 36.81 209 CYS A CA 1
ATOM 1598 C C . CYS A 1 209 ? -0.202 -4.174 3.016 1.00 36.81 209 CYS A C 1
ATOM 1600 O O . CYS A 1 209 ? -0.086 -4.585 1.862 1.00 36.81 209 CYS A O 1
ATOM 1602 N N . GLY A 1 210 ? 0.777 -3.574 3.706 1.00 35.41 210 GLY A N 1
ATOM 1603 C CA . GLY A 1 210 ? 2.176 -3.913 3.472 1.00 35.41 210 GLY A CA 1
ATOM 1604 C C . GLY A 1 210 ? 2.338 -5.388 3.767 1.00 35.41 210 GLY A C 1
ATOM 1605 O O . GLY A 1 210 ? 1.931 -5.824 4.875 1.00 35.41 210 GLY A O 1
#

Secondary structure (DSSP, 8-state):
----TTTTGGGTGGGG--------SSSSPPPHHHHHHTTT-SS-SSEE-HHHHHHHHHHTT--HHHHHHHHHHHHHHHHHHH--TT--S-TT-EEGGGGGGG--TTS-SSB-TTS-B-HHHHHHHHHHH-SSBTTB--HHHHHHHHHHHHT-SSGGGHHHHHTTTTS---PPP------------S--S-TTTHHHHHHH--GGGGGG--

Solvent-accessible surface area (backbone atoms only — not comparable to full-atom values): 12727 Å² total; per-residue (Å²): 134,89,82,86,78,67,69,75,63,66,72,64,59,68,74,76,71,84,78,72,83,64,63,57,93,55,99,64,82,78,37,54,46,41,61,60,55,47,68,30,26,80,87,45,79,41,57,29,38,53,72,32,40,26,51,39,34,42,72,69,60,33,51,74,68,54,14,51,56,46,25,50,54,52,24,62,61,31,2,64,53,16,50,60,92,89,59,87,68,64,67,39,28,29,27,44,84,35,45,41,56,50,64,56,87,60,34,67,48,38,43,45,83,78,16,42,70,30,67,69,41,49,53,44,51,28,75,75,41,24,82,88,41,72,89,44,65,54,78,66,36,49,48,52,48,52,51,51,38,69,66,50,77,66,44,73,58,56,59,58,47,70,63,43,77,77,58,78,85,77,80,75,81,89,76,88,74,91,66,93,72,84,73,81,81,73,84,77,94,54,96,70,54,77,69,47,57,57,72,62,61,47,75,69,61,70,65,61,78,66